Protein AF-A0ABD2PZA6-F1 (afdb_monomer)

Mean predicted aligned error: 5.33 Å

pLDDT: mean 86.3, std 10.16, range [36.0, 96.12]

Secondary structure (DSSP, 8-state):
-----HHHHHHHHHHHHHHH-HIIIIII---HHHHHHHHHHHHHHS-TTT-EEEEEE-TTS-EEEEEEEEEEEHHHHTTS---THHHHHHHHHHHHHHHHS-TT--GGGEEEEEEEEESSHHHHHHHHHHHHHHHHHHHHHHSSPPEEEEEESS-GGGGTPEEEEETTTSGGG-GGGGT--HHHHHH-EEEEEETT--

Radius of gyration: 16.26 Å; Cα contacts (8 Å, |Δi|>4): 316; chains: 1; bounding box: 44×36×45 Å

Nearest PDB structures (foldseek):
  7k09-assembly1_A  TM=4.809E-01  e=9.489E-03  Streptomyces alboniger
  6c9m-assembly2_D  TM=4.732E-01  e=7.811E-02  Homo sapiens
  6ag4-assembly1_A  TM=5.064E-01  e=3.246E-01  Saccharolobus solfataricus P2
  4r3k-assembly1_A  TM=4.869E-01  e=5.737E-01  Saccharolobus solfataricus P2

Sequence (198 aa):
MSRVHKYKVLDYLTEQLYKTDDKVKNITQLNKNDFYTHLFDAYDRKMNDLSLVSLHKQENGSVDIQGANMVLRQSEINNMYAYEQLGKVVDFVTTCYQLMKPSHIDMNFGLVSILRAANSPVINRLLIQQTAEKIKAQSSLTGHQLYHFVWETVTSTEMGYRLMTCGNEVPRCDWSLVGLPEEQSKSSCLYLWATGTT

Solvent-accessible surface area (backbone atoms only — not comparable to full-atom values): 11037 Å² total; per-residue (Å²): 128,89,76,76,52,68,64,62,56,50,52,50,44,48,56,42,30,62,72,71,34,61,64,50,51,60,34,39,67,60,58,68,64,61,52,43,50,32,52,52,52,47,62,75,63,33,42,71,89,51,34,48,71,43,73,44,75,45,94,89,68,48,76,43,79,46,24,38,36,43,25,30,48,50,72,52,58,83,72,44,70,50,66,74,52,43,32,56,48,50,54,49,54,53,50,28,53,65,68,65,50,59,89,90,62,62,56,90,40,27,30,33,44,82,62,56,36,46,82,42,74,66,52,43,51,50,53,51,49,55,32,52,51,44,47,46,53,50,21,68,74,68,75,46,71,38,33,41,39,38,74,38,75,61,87,55,52,91,74,68,26,42,83,69,51,36,19,78,79,45,88,74,55,29,45,44,83,61,51,33,57,64,77,60,14,45,43,41,24,41,30,42,31,64,61,83,82,126

Structure (mmCIF, N/CA/C/O backbone):
data_AF-A0ABD2PZA6-F1
#
_entry.id   AF-A0ABD2PZA6-F1
#
loop_
_atom_site.group_PDB
_atom_site.id
_atom_site.type_symbol
_atom_site.label_atom_id
_atom_site.label_alt_id
_atom_site.label_comp_id
_atom_site.label_asym_id
_atom_site.label_entity_id
_atom_site.label_seq_id
_atom_site.pdbx_PDB_ins_code
_atom_site.Cartn_x
_atom_site.Cartn_y
_atom_site.Cartn_z
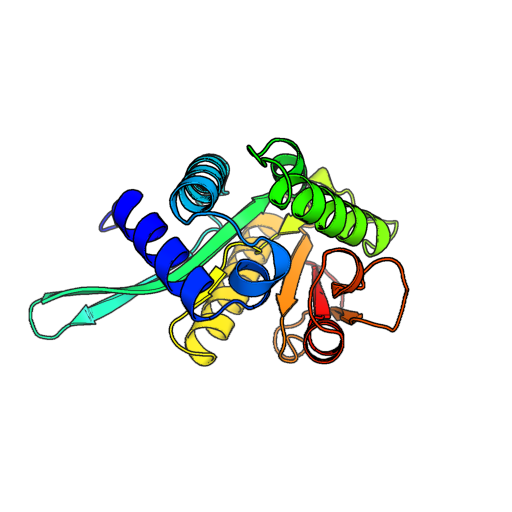_atom_site.occupancy
_atom_site.B_iso_or_equiv
_atom_site.auth_seq_id
_atom_site.auth_comp_id
_atom_site.auth_asym_id
_atom_site.auth_atom_id
_atom_site.pdbx_PDB_model_num
ATOM 1 N N . MET A 1 1 ? -5.085 -12.225 21.778 1.00 37.88 1 MET A N 1
ATOM 2 C CA . MET A 1 1 ? -5.335 -11.232 20.709 1.00 37.88 1 MET A CA 1
ATOM 3 C C . MET A 1 1 ? -6.834 -11.007 20.598 1.00 37.88 1 MET A C 1
ATOM 5 O O . MET A 1 1 ? -7.539 -11.944 20.245 1.00 37.88 1 MET A O 1
ATOM 9 N N . SER A 1 2 ? -7.332 -9.811 20.924 1.00 42.75 2 SER A N 1
ATOM 10 C CA . SER A 1 2 ? -8.689 -9.419 20.519 1.00 42.75 2 SER A CA 1
ATOM 11 C C . SER A 1 2 ? -8.701 -9.376 18.990 1.00 42.75 2 SER A C 1
ATOM 13 O O . SER A 1 2 ? -7.978 -8.578 18.394 1.00 42.75 2 SER A O 1
ATOM 15 N N . ARG A 1 3 ? -9.402 -10.315 18.343 1.00 56.75 3 ARG A N 1
ATOM 16 C CA . ARG A 1 3 ? -9.491 -10.376 16.878 1.00 56.75 3 ARG A CA 1
ATOM 17 C C . ARG A 1 3 ? -10.366 -9.220 16.406 1.00 56.75 3 ARG A C 1
ATOM 19 O O . ARG A 1 3 ? -11.591 -9.336 16.384 1.00 56.75 3 ARG A O 1
ATOM 26 N N . VAL A 1 4 ? -9.738 -8.112 16.018 1.00 69.00 4 VAL A N 1
ATOM 27 C CA . VAL A 1 4 ? -10.414 -7.062 15.249 1.00 69.00 4 VAL A CA 1
ATOM 28 C C . VAL A 1 4 ? -11.027 -7.733 14.028 1.00 69.00 4 VAL A C 1
ATOM 30 O O . VAL A 1 4 ? -10.341 -8.431 13.282 1.00 69.00 4 VAL A O 1
ATOM 33 N N . HIS A 1 5 ? -12.341 -7.607 13.879 1.00 84.50 5 HIS A N 1
ATOM 34 C CA . HIS A 1 5 ? -13.053 -8.294 12.811 1.00 84.50 5 HIS A CA 1
ATOM 35 C C . HIS A 1 5 ? -12.605 -7.761 11.449 1.00 84.50 5 HIS A C 1
ATOM 37 O O . HIS A 1 5 ? -12.482 -6.548 11.283 1.00 84.50 5 HIS A O 1
ATOM 43 N N . LYS A 1 6 ? -12.404 -8.670 10.482 1.00 90.88 6 LYS A N 1
ATOM 44 C CA . LYS A 1 6 ? -12.001 -8.365 9.096 1.00 90.88 6 LYS A CA 1
ATOM 45 C C . LYS A 1 6 ? -12.767 -7.165 8.538 1.00 90.88 6 LYS A C 1
ATOM 47 O O . LYS A 1 6 ? -12.147 -6.200 8.109 1.00 90.88 6 LYS A O 1
ATOM 52 N N . TYR A 1 7 ? -14.095 -7.201 8.642 1.00 91.69 7 TYR A N 1
ATOM 53 C CA . TYR A 1 7 ? -14.973 -6.145 8.141 1.00 91.69 7 TYR A CA 1
ATOM 54 C C . TYR A 1 7 ? -14.672 -4.775 8.758 1.00 91.69 7 TYR A C 1
ATOM 56 O O . TYR A 1 7 ? -14.551 -3.813 8.022 1.00 91.69 7 TYR A O 1
ATOM 64 N N . LYS A 1 8 ? -14.381 -4.685 10.065 1.00 92.69 8 LYS A N 1
ATOM 65 C CA . LYS A 1 8 ? -14.008 -3.402 10.691 1.00 92.69 8 LYS A CA 1
ATOM 66 C C . LYS A 1 8 ? -12.718 -2.812 10.112 1.00 92.69 8 LYS A C 1
ATOM 68 O O . LYS A 1 8 ? -12.610 -1.599 9.981 1.00 92.69 8 LYS A O 1
ATOM 73 N N . VAL A 1 9 ? -11.736 -3.658 9.788 1.00 93.75 9 VAL A N 1
ATOM 74 C CA . VAL A 1 9 ? -10.476 -3.207 9.171 1.00 93.75 9 VAL A CA 1
ATOM 75 C C . VAL A 1 9 ? -10.706 -2.777 7.726 1.00 93.75 9 VAL A C 1
ATOM 77 O O . VAL A 1 9 ? -10.171 -1.752 7.314 1.00 93.75 9 VAL A O 1
ATOM 80 N N . LEU A 1 10 ? -11.508 -3.532 6.972 1.00 95.00 10 LEU A N 1
ATOM 81 C CA . LEU A 1 10 ? -11.869 -3.196 5.595 1.00 95.00 10 LEU A CA 1
ATOM 82 C C . LEU A 1 10 ? -12.658 -1.892 5.517 1.00 95.00 10 LEU A C 1
ATOM 84 O O . LEU A 1 10 ? -12.316 -1.037 4.706 1.00 95.00 10 LEU A O 1
ATOM 88 N N . ASP A 1 11 ? -13.648 -1.709 6.389 1.00 94.69 11 ASP A N 1
ATOM 89 C CA . ASP A 1 11 ? -14.431 -0.479 6.481 1.00 94.69 11 ASP A CA 1
ATOM 90 C C . ASP A 1 11 ? -13.499 0.696 6.803 1.00 94.69 11 ASP A C 1
ATOM 92 O O . ASP A 1 11 ? -13.482 1.687 6.079 1.00 94.69 11 ASP A O 1
ATOM 96 N N . TYR A 1 12 ? -12.630 0.554 7.813 1.00 95.31 12 TYR A N 1
ATOM 97 C CA . TYR A 1 12 ? -11.639 1.576 8.155 1.00 95.31 12 TYR A CA 1
ATOM 98 C C . TYR A 1 12 ? -10.728 1.936 6.973 1.00 95.31 12 TYR A C 1
ATOM 100 O O . TYR A 1 12 ? -10.575 3.115 6.658 1.00 95.31 12 TYR A O 1
ATOM 108 N N . LEU A 1 13 ? -10.124 0.942 6.314 1.00 95.12 13 LEU A N 1
ATOM 109 C CA . LEU A 1 13 ? -9.221 1.168 5.184 1.00 95.12 13 LEU A CA 1
ATOM 110 C C . LEU A 1 13 ? -9.948 1.828 4.015 1.00 95.12 13 LEU A C 1
ATOM 112 O O . LEU A 1 13 ? -9.434 2.788 3.453 1.00 95.12 13 LEU A O 1
ATOM 116 N N . THR A 1 14 ? -11.151 1.357 3.690 1.00 94.06 14 THR A N 1
ATOM 117 C CA . THR A 1 14 ? -11.981 1.927 2.626 1.00 94.06 14 THR A CA 1
ATOM 118 C C . THR A 1 14 ? -12.269 3.394 2.915 1.00 94.06 14 THR A C 1
ATOM 120 O O . THR A 1 14 ? -11.966 4.250 2.089 1.00 94.06 14 THR A O 1
ATOM 123 N N . GLU A 1 15 ? -12.805 3.707 4.097 1.00 93.56 15 GLU A N 1
ATOM 124 C CA . GLU A 1 15 ? -13.150 5.079 4.479 1.00 93.56 15 GLU A CA 1
ATOM 125 C C . GLU A 1 15 ? -11.929 5.996 4.496 1.00 93.56 15 GLU A C 1
ATOM 127 O O . GLU A 1 15 ? -11.966 7.096 3.943 1.00 93.56 15 GLU A O 1
ATOM 132 N N . GLN A 1 16 ? -10.835 5.559 5.123 1.00 93.94 16 GLN A N 1
ATOM 133 C CA . GLN A 1 16 ? -9.651 6.397 5.253 1.00 93.94 16 GLN A CA 1
ATOM 134 C C . GLN A 1 16 ? -8.969 6.620 3.910 1.00 93.94 16 GLN A C 1
ATOM 136 O O . GLN A 1 16 ? -8.688 7.767 3.589 1.00 93.94 16 GLN A O 1
ATOM 141 N N . LEU A 1 17 ? -8.763 5.582 3.095 1.00 91.88 17 LEU A N 1
ATOM 142 C CA . LEU A 1 17 ? -8.116 5.736 1.790 1.00 91.88 17 LEU A CA 1
ATOM 143 C C . LEU A 1 17 ? -8.946 6.620 0.852 1.00 91.88 17 LEU A C 1
ATOM 145 O O . LEU A 1 17 ? -8.396 7.535 0.247 1.00 91.88 17 LEU A O 1
ATOM 149 N N . TYR A 1 18 ? -10.275 6.460 0.819 1.00 89.69 18 TYR A N 1
ATOM 150 C CA . TYR A 1 18 ? -11.147 7.387 0.083 1.00 89.69 18 TYR A CA 1
ATOM 151 C C . TYR A 1 18 ? -11.092 8.816 0.615 1.00 89.69 18 TYR A C 1
ATOM 153 O O . TYR A 1 18 ? -11.365 9.752 -0.129 1.00 89.69 18 TYR A O 1
ATOM 161 N N . LYS A 1 19 ? -10.785 9.014 1.899 1.00 89.06 19 LYS A N 1
ATOM 162 C CA . LYS A 1 19 ? -10.735 10.338 2.521 1.00 89.06 19 LYS A CA 1
ATOM 163 C C . LYS A 1 19 ? -9.365 10.997 2.427 1.00 89.06 19 LYS A C 1
ATOM 165 O O . LYS A 1 19 ? -9.314 12.227 2.407 1.00 89.06 19 LYS A O 1
ATOM 170 N N . THR A 1 20 ? -8.271 10.249 2.362 1.00 86.69 20 THR A N 1
ATOM 171 C CA . THR A 1 20 ? -6.920 10.807 2.528 1.00 86.69 20 THR A CA 1
ATOM 172 C C . THR A 1 20 ? -5.940 10.430 1.426 1.00 86.69 20 THR A C 1
ATOM 174 O O . THR A 1 20 ? -4.972 11.161 1.254 1.00 86.69 20 THR A O 1
ATOM 177 N N . ASP A 1 21 ? -6.184 9.366 0.655 1.00 87.19 21 ASP A N 1
ATOM 178 C CA . ASP A 1 21 ? -5.264 8.928 -0.395 1.00 87.19 21 ASP A CA 1
ATOM 179 C C . ASP A 1 21 ? -5.704 9.441 -1.771 1.00 87.19 21 ASP A C 1
ATOM 181 O O . ASP A 1 21 ? -6.686 8.980 -2.360 1.00 87.19 21 ASP A O 1
ATOM 185 N N . ASP A 1 22 ? -4.939 10.390 -2.307 1.00 86.31 22 ASP A N 1
ATOM 186 C CA . ASP A 1 22 ? -5.165 10.957 -3.636 1.00 86.31 22 ASP A CA 1
ATOM 187 C C . ASP A 1 22 ? -5.080 9.907 -4.752 1.00 86.31 22 ASP A C 1
ATOM 189 O O . ASP A 1 22 ? -5.762 10.035 -5.769 1.00 86.31 22 ASP A O 1
ATOM 193 N N . LYS A 1 23 ? -4.332 8.813 -4.553 1.00 86.88 23 LYS A N 1
ATOM 194 C CA . LYS A 1 23 ? -4.285 7.704 -5.512 1.00 86.88 23 LYS A CA 1
ATOM 195 C C . LYS A 1 23 ? -5.637 7.006 -5.606 1.00 86.88 23 LYS A C 1
ATOM 197 O O . LYS A 1 23 ? -6.076 6.643 -6.689 1.00 86.88 23 LYS A O 1
ATOM 202 N N . VAL A 1 24 ? -6.346 6.860 -4.492 1.00 88.06 24 VAL A N 1
ATOM 203 C CA . VAL A 1 24 ? -7.671 6.229 -4.498 1.00 88.06 24 VAL A CA 1
ATOM 204 C C . VAL A 1 24 ? -8.713 7.199 -5.046 1.00 88.06 24 VAL A C 1
ATOM 206 O O . VAL A 1 24 ? -9.441 6.848 -5.973 1.00 88.06 24 VAL A O 1
ATOM 209 N N . LYS A 1 25 ? -8.731 8.444 -4.563 1.00 83.56 25 LYS A N 1
ATOM 210 C CA . LYS A 1 25 ? -9.714 9.449 -4.996 1.00 83.56 25 LYS A CA 1
ATOM 211 C C . LYS A 1 25 ? -9.593 9.842 -6.465 1.00 83.56 25 LYS A C 1
ATOM 213 O O . LYS A 1 25 ? -10.600 9.891 -7.164 1.00 83.56 25 LYS A O 1
ATOM 218 N N . ASN A 1 26 ? -8.378 10.164 -6.910 1.00 82.94 26 ASN A N 1
ATOM 219 C CA . ASN A 1 26 ? -8.168 10.894 -8.160 1.00 82.94 26 ASN A CA 1
ATOM 220 C C . ASN A 1 26 ? -7.860 9.945 -9.324 1.00 82.94 26 ASN A C 1
ATOM 222 O O . ASN A 1 26 ? -8.367 10.157 -10.421 1.00 82.94 26 ASN A O 1
ATOM 226 N N . ILE A 1 27 ? -7.073 8.889 -9.080 1.00 83.50 27 ILE A N 1
ATOM 227 C CA . ILE A 1 27 ? -6.601 7.967 -10.130 1.00 83.50 27 ILE A CA 1
ATOM 228 C C . ILE A 1 27 ? -7.647 6.906 -10.446 1.00 83.50 27 ILE A C 1
ATOM 230 O O . ILE A 1 27 ? -7.899 6.618 -11.614 1.00 83.50 27 ILE A O 1
ATOM 234 N N . THR A 1 28 ? -8.221 6.281 -9.411 1.00 75.25 28 THR A N 1
ATOM 235 C CA . THR A 1 28 ? -9.071 5.104 -9.627 1.00 75.25 28 THR A CA 1
ATOM 236 C C . THR A 1 28 ? -10.510 5.466 -9.984 1.00 75.25 28 THR A C 1
ATOM 238 O O . THR A 1 28 ? -11.138 4.689 -10.691 1.00 75.25 28 THR A O 1
ATOM 241 N N . GLN A 1 29 ? -11.021 6.626 -9.538 1.00 75.19 29 GLN A N 1
ATOM 242 C CA . GLN A 1 29 ? -12.422 7.065 -9.708 1.00 75.19 29 GLN A CA 1
ATOM 243 C C . GLN A 1 29 ? -13.452 5.927 -9.554 1.00 75.19 29 GLN A C 1
ATOM 245 O O . GLN A 1 29 ? -14.490 5.909 -10.213 1.00 75.19 29 GLN A O 1
ATOM 250 N N . LEU A 1 30 ? -13.164 4.948 -8.692 1.00 75.88 30 LEU A N 1
ATOM 251 C CA . LEU A 1 30 ? -14.019 3.783 -8.523 1.00 75.88 30 LEU A CA 1
ATOM 252 C C . LEU A 1 30 ? -15.212 4.145 -7.660 1.00 75.88 30 LEU A C 1
ATOM 254 O O . LEU A 1 30 ? -15.110 4.936 -6.711 1.00 75.88 30 LEU A O 1
ATOM 258 N N . ASN A 1 31 ? -16.327 3.468 -7.917 1.00 85.62 31 ASN A N 1
ATOM 259 C CA . ASN A 1 31 ? -17.353 3.388 -6.901 1.00 85.62 31 ASN A CA 1
ATOM 260 C C . ASN A 1 31 ? -16.761 2.693 -5.655 1.00 85.62 31 ASN A C 1
ATOM 262 O O . ASN A 1 31 ? -15.898 1.814 -5.740 1.00 85.62 31 ASN A O 1
ATOM 266 N N . LYS A 1 32 ? -17.225 3.102 -4.476 1.00 88.50 32 LYS A N 1
ATOM 267 C CA . LYS A 1 32 ? -16.680 2.624 -3.201 1.00 88.50 32 LYS A CA 1
ATOM 268 C C . LYS A 1 32 ? -16.813 1.113 -3.007 1.00 88.50 32 LYS A C 1
ATOM 270 O O . LYS A 1 32 ? -15.971 0.518 -2.341 1.00 88.50 32 LYS A O 1
ATOM 275 N N . ASN A 1 33 ? -17.835 0.497 -3.599 1.00 88.75 33 ASN A N 1
ATOM 276 C CA . ASN A 1 33 ? -18.091 -0.938 -3.488 1.00 88.75 33 ASN A CA 1
ATOM 277 C C . ASN A 1 33 ? -17.077 -1.763 -4.298 1.00 88.75 33 ASN A C 1
ATOM 279 O O . ASN A 1 33 ? -16.632 -2.810 -3.828 1.00 88.75 33 ASN A O 1
ATOM 283 N N . ASP A 1 34 ? -16.655 -1.284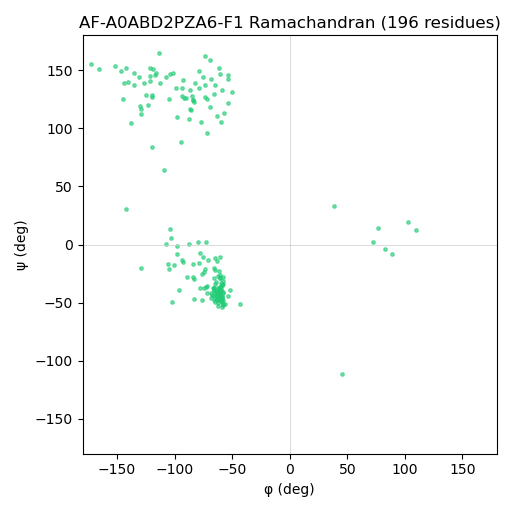 -5.468 1.00 88.19 34 ASP A N 1
ATOM 284 C CA . ASP A 1 34 ? -15.636 -1.937 -6.293 1.00 88.19 34 ASP A CA 1
ATOM 285 C C . ASP A 1 34 ? -14.281 -1.899 -5.587 1.00 88.19 34 ASP A C 1
ATOM 287 O O . ASP A 1 34 ? -13.596 -2.918 -5.479 1.00 88.19 34 ASP A O 1
ATOM 291 N N . PHE A 1 35 ? -13.921 -0.742 -5.022 1.00 89.69 35 PHE A N 1
ATOM 292 C CA . PHE A 1 35 ? -12.704 -0.621 -4.224 1.00 89.69 35 PHE A CA 1
ATOM 293 C C . PHE A 1 35 ? -12.763 -1.478 -2.954 1.00 89.69 35 PHE A C 1
ATOM 295 O O . PHE A 1 35 ? -11.787 -2.148 -2.623 1.00 89.69 35 PHE A O 1
ATOM 302 N N . TYR A 1 36 ? -13.912 -1.522 -2.272 1.00 92.00 36 TYR A N 1
ATOM 303 C CA . TYR A 1 36 ? -14.117 -2.417 -1.131 1.00 92.00 36 TYR A CA 1
ATOM 304 C C . TYR A 1 36 ? -13.910 -3.883 -1.522 1.00 92.00 36 TYR A C 1
ATOM 306 O O . TYR A 1 36 ? -13.267 -4.633 -0.792 1.00 92.00 36 TYR A O 1
ATOM 314 N N . THR A 1 37 ? -14.414 -4.289 -2.688 1.00 91.38 37 THR A N 1
ATOM 315 C CA . THR A 1 37 ? -14.260 -5.654 -3.209 1.00 91.38 37 THR A CA 1
ATOM 316 C C . THR A 1 37 ? -12.791 -5.983 -3.474 1.00 91.38 37 THR A C 1
ATOM 318 O O . THR A 1 37 ? -12.320 -7.044 -3.066 1.00 91.38 37 THR A O 1
ATOM 321 N N . HIS A 1 38 ? -12.033 -5.053 -4.062 1.00 91.31 38 HIS A N 1
ATOM 322 C CA . HIS A 1 38 ? -10.584 -5.205 -4.213 1.00 91.31 38 HIS A CA 1
ATOM 323 C C . HIS A 1 38 ? -9.865 -5.321 -2.863 1.00 91.31 38 HIS A C 1
ATOM 325 O O . HIS A 1 38 ? -9.053 -6.224 -2.668 1.00 91.31 38 HIS A O 1
ATOM 331 N N . LEU A 1 39 ? -10.188 -4.449 -1.900 1.00 92.38 39 LEU A N 1
ATOM 332 C CA . LEU A 1 39 ? -9.627 -4.517 -0.549 1.00 92.38 39 LEU A CA 1
ATOM 333 C C . LEU A 1 39 ? -9.970 -5.839 0.148 1.00 92.38 39 LEU A C 1
ATOM 335 O O . LEU A 1 39 ? -9.142 -6.369 0.889 1.00 92.38 39 LEU A O 1
ATOM 339 N N . PHE A 1 40 ? -11.172 -6.374 -0.076 1.00 93.06 40 PHE A N 1
ATOM 340 C CA . PHE A 1 40 ? -11.614 -7.640 0.494 1.00 93.06 40 PHE A CA 1
ATOM 341 C C . PHE A 1 40 ? -10.762 -8.813 -0.004 1.00 93.06 40 PHE A C 1
ATOM 343 O O . PHE A 1 40 ? -10.299 -9.598 0.826 1.00 93.06 40 PHE A O 1
ATOM 350 N N . ASP A 1 41 ? -10.521 -8.902 -1.316 1.00 92.25 41 ASP A N 1
ATOM 351 C CA . ASP A 1 41 ? -9.647 -9.922 -1.919 1.00 92.25 41 ASP A CA 1
ATOM 352 C C . ASP A 1 41 ? -8.189 -9.744 -1.458 1.00 92.25 41 ASP A C 1
ATOM 354 O O . ASP A 1 41 ? -7.542 -10.690 -1.004 1.00 92.25 41 ASP A O 1
ATOM 358 N N . ALA A 1 42 ? -7.697 -8.502 -1.433 1.00 91.88 42 ALA A N 1
ATOM 359 C CA . ALA A 1 42 ? -6.367 -8.188 -0.922 1.00 91.88 42 ALA A CA 1
ATOM 360 C C . ALA A 1 42 ? -6.188 -8.595 0.553 1.00 91.88 42 ALA A C 1
ATOM 362 O O . ALA A 1 42 ? -5.135 -9.101 0.948 1.00 91.88 42 ALA A O 1
ATOM 363 N N . TYR A 1 43 ? -7.215 -8.420 1.389 1.00 92.88 43 TYR A N 1
ATOM 364 C CA . TYR A 1 43 ? -7.159 -8.811 2.797 1.00 92.88 43 TYR A CA 1
ATOM 365 C C . TYR A 1 43 ? -7.012 -10.324 2.977 1.00 92.88 43 TYR A C 1
ATOM 367 O O . TYR A 1 43 ? -6.346 -10.752 3.925 1.00 92.88 43 TYR A O 1
ATOM 375 N N . ASP A 1 44 ? -7.607 -11.132 2.101 1.00 91.56 44 ASP A N 1
ATOM 376 C CA . ASP A 1 44 ? -7.501 -12.594 2.169 1.00 91.56 44 ASP A CA 1
ATOM 377 C C . ASP A 1 44 ? -6.136 -13.109 1.701 1.00 91.56 44 ASP A C 1
ATOM 379 O O . ASP A 1 44 ? -5.689 -14.162 2.155 1.00 91.56 44 ASP A O 1
ATOM 383 N N . ARG A 1 45 ? -5.429 -12.327 0.881 1.00 91.94 45 ARG A N 1
ATOM 384 C CA . ARG A 1 45 ? -4.091 -12.648 0.353 1.00 91.94 45 ARG A CA 1
ATOM 385 C C . ARG A 1 45 ? -2.938 -12.084 1.180 1.00 91.94 45 ARG A C 1
ATOM 387 O O . ARG A 1 45 ? -1.783 -12.456 0.972 1.00 91.94 45 ARG A O 1
ATOM 394 N N . LYS A 1 46 ? -3.217 -11.161 2.105 1.00 93.00 46 LYS A N 1
ATOM 395 C CA . LYS A 1 46 ? -2.180 -10.495 2.904 1.00 93.00 46 LYS A CA 1
ATOM 396 C C . LYS A 1 46 ? -1.394 -11.489 3.767 1.00 93.00 46 LYS A C 1
ATOM 398 O O . LYS A 1 46 ? -1.916 -12.481 4.277 1.00 93.00 46 LYS A O 1
ATOM 403 N N . MET A 1 47 ? -0.148 -11.140 4.058 1.00 93.62 47 MET A N 1
ATOM 404 C CA . MET A 1 47 ? 0.668 -11.839 5.043 1.00 93.62 47 MET A CA 1
ATOM 405 C C . MET A 1 47 ? 0.245 -11.424 6.454 1.00 93.62 47 MET A C 1
ATOM 407 O O . MET A 1 47 ? 0.553 -10.316 6.900 1.00 93.62 47 MET A O 1
ATOM 411 N N . ASN A 1 48 ? -0.468 -12.305 7.163 1.00 91.00 48 ASN A N 1
ATOM 412 C CA . ASN A 1 48 ? -1.022 -12.007 8.491 1.00 91.00 48 ASN A CA 1
ATOM 413 C C . ASN A 1 48 ? 0.050 -11.629 9.527 1.00 91.00 48 ASN A C 1
ATOM 415 O O . ASN A 1 48 ? -0.194 -10.747 10.344 1.00 91.00 48 ASN A O 1
ATOM 419 N N . ASP A 1 49 ? 1.239 -12.232 9.465 1.00 91.44 49 ASP A N 1
ATOM 420 C CA . ASP A 1 49 ? 2.308 -11.982 10.446 1.00 91.44 49 ASP A CA 1
ATOM 421 C C . ASP A 1 49 ? 2.985 -10.614 10.279 1.00 91.44 49 ASP A C 1
ATOM 423 O O . ASP A 1 49 ? 3.575 -10.081 11.230 1.00 91.44 49 ASP A O 1
ATOM 427 N N . LEU A 1 50 ? 2.867 -10.040 9.078 1.00 93.62 50 LEU A N 1
ATOM 428 C CA . LEU A 1 50 ? 3.455 -8.759 8.688 1.00 93.62 50 LEU A CA 1
ATOM 429 C C . LEU A 1 50 ? 2.428 -7.626 8.615 1.00 93.62 50 LEU A C 1
ATOM 431 O O . LEU A 1 50 ? 2.799 -6.459 8.693 1.00 93.62 50 LEU A O 1
ATOM 435 N N . SER A 1 51 ? 1.144 -7.956 8.476 1.00 94.12 51 SER A N 1
ATOM 436 C CA . SER A 1 51 ? 0.068 -6.971 8.428 1.00 94.12 51 SER A CA 1
ATOM 437 C C . SER A 1 51 ? -0.274 -6.477 9.832 1.00 94.12 51 SER A C 1
ATOM 439 O O . SER A 1 51 ? -0.423 -7.263 10.768 1.00 94.12 51 SER A O 1
ATOM 441 N N . LEU A 1 52 ? -0.420 -5.163 9.981 1.00 95.06 52 LEU A N 1
ATOM 442 C CA . LEU A 1 52 ? -0.575 -4.499 11.272 1.00 95.06 52 LEU A CA 1
ATOM 443 C C . LEU A 1 52 ? -1.883 -3.721 11.351 1.00 95.06 52 LEU A C 1
ATOM 445 O O . LEU A 1 52 ? -2.320 -3.110 10.378 1.00 95.06 52 LEU A O 1
ATOM 449 N N . VAL A 1 53 ? -2.470 -3.696 12.546 1.00 94.94 53 VAL A N 1
ATOM 450 C CA . VAL A 1 53 ? -3.592 -2.821 12.893 1.00 94.94 53 VAL A CA 1
ATOM 451 C C . VAL A 1 53 ? -3.243 -2.118 14.199 1.00 94.94 53 VAL A C 1
ATOM 453 O O . VAL A 1 53 ? -3.024 -2.772 15.218 1.00 94.94 53 VAL A O 1
ATOM 456 N N . SER A 1 54 ? -3.178 -0.791 14.155 1.00 94.94 54 SER A N 1
ATOM 457 C CA . SER A 1 54 ? -3.014 0.060 15.328 1.00 94.94 54 SER A CA 1
ATOM 458 C C . SER A 1 54 ? -4.375 0.321 15.959 1.00 94.94 54 SER A C 1
ATOM 460 O O . SER A 1 54 ? -5.318 0.738 15.279 1.00 94.94 54 SER A O 1
ATOM 462 N N . LEU A 1 55 ? -4.467 0.065 17.261 1.00 94.19 55 LEU A N 1
ATOM 463 C CA . LEU A 1 55 ? -5.695 0.162 18.033 1.00 94.19 55 LEU A CA 1
ATOM 464 C C . LEU A 1 55 ? -5.525 1.153 19.173 1.00 94.19 55 LEU A C 1
ATOM 466 O O . LEU A 1 55 ? -4.505 1.150 19.860 1.00 94.19 55 LEU A O 1
ATOM 470 N N . HIS A 1 56 ? -6.567 1.931 19.423 1.00 91.94 56 HIS A N 1
ATOM 471 C CA . HIS A 1 56 ? -6.659 2.792 20.586 1.00 91.94 56 HIS A CA 1
ATOM 472 C C . HIS A 1 56 ? -7.866 2.405 21.419 1.00 91.94 56 HIS A C 1
ATOM 474 O O . HIS A 1 56 ? -8.982 2.298 20.913 1.00 91.94 56 HIS A O 1
ATOM 480 N N . LYS A 1 57 ? -7.623 2.169 22.707 1.00 89.62 57 LYS A N 1
ATOM 481 C CA . LYS A 1 57 ? -8.681 1.901 23.668 1.00 89.62 57 LYS A CA 1
ATOM 482 C C . LYS A 1 57 ? -9.184 3.234 24.206 1.00 89.62 57 LYS A C 1
ATOM 484 O O . LYS A 1 57 ? -8.426 3.951 24.851 1.00 89.62 57 LYS A O 1
ATOM 489 N N . GLN A 1 58 ? -10.447 3.536 23.941 1.00 86.81 58 GLN A N 1
ATOM 490 C CA . GLN A 1 58 ? -11.113 4.703 24.497 1.00 86.81 58 GLN A CA 1
ATOM 491 C C . GLN A 1 58 ? -11.432 4.506 25.987 1.00 86.81 58 GLN A C 1
ATOM 493 O O . GLN A 1 58 ? -11.507 3.379 26.488 1.00 86.81 58 GLN A O 1
ATOM 498 N N . GLU A 1 59 ? -11.698 5.611 26.685 1.00 87.19 59 GLU A N 1
ATOM 499 C CA . GLU A 1 59 ? -12.084 5.624 28.104 1.00 87.19 59 GLU A CA 1
ATOM 500 C C . GLU A 1 59 ? -13.362 4.817 28.382 1.00 87.19 59 GLU A C 1
ATOM 502 O O . GLU A 1 59 ? -13.455 4.125 29.392 1.00 87.19 59 GLU A O 1
ATOM 507 N N . ASN A 1 60 ? -14.314 4.819 27.443 1.00 86.38 60 ASN A N 1
ATOM 508 C CA . ASN A 1 60 ? -15.551 4.029 27.513 1.00 86.38 60 ASN A CA 1
ATOM 509 C C . ASN A 1 60 ? -15.339 2.514 27.277 1.00 86.38 60 ASN A C 1
ATOM 511 O O . ASN A 1 60 ? -16.303 1.752 27.231 1.00 86.38 60 ASN A O 1
ATOM 515 N N . GLY A 1 61 ? -14.092 2.068 27.090 1.00 82.19 61 GLY A N 1
ATOM 516 C CA . GLY A 1 61 ? -13.732 0.674 26.842 1.00 82.19 61 GLY A CA 1
ATOM 517 C C . GLY A 1 61 ? -13.871 0.215 25.388 1.00 82.19 61 GLY A C 1
ATOM 518 O O . GLY A 1 61 ? -13.482 -0.917 25.089 1.00 82.19 61 GLY A O 1
ATOM 519 N N . SER A 1 62 ? -14.372 1.062 24.483 1.00 84.88 62 SER A N 1
ATOM 520 C CA . SER A 1 62 ? -14.390 0.778 23.046 1.00 84.88 62 SER A CA 1
ATOM 521 C C . SER A 1 62 ? -12.979 0.801 22.451 1.00 84.88 62 SER A C 1
ATOM 523 O O . SER A 1 62 ? -12.037 1.344 23.034 1.00 84.88 62 SER A O 1
ATOM 525 N N . VAL A 1 63 ? -12.815 0.144 21.303 1.00 87.75 63 VAL A N 1
ATOM 526 C CA . VAL A 1 63 ? -11.534 0.051 20.600 1.00 87.75 63 VAL A CA 1
ATOM 527 C C . VAL A 1 63 ? -11.707 0.585 19.191 1.00 87.75 63 VAL A C 1
ATOM 529 O O . VAL A 1 63 ? -12.467 0.010 18.407 1.00 87.75 63 VAL A O 1
ATOM 532 N N . ASP A 1 64 ? -10.939 1.619 18.875 1.00 91.50 64 ASP A N 1
ATOM 533 C CA . ASP A 1 64 ? -10.897 2.240 17.559 1.00 91.50 64 ASP A CA 1
ATOM 534 C C . ASP A 1 64 ? -9.644 1.843 16.798 1.00 91.50 64 ASP A C 1
ATOM 536 O O . ASP A 1 64 ? -8.562 1.683 17.368 1.00 91.50 64 ASP A O 1
ATOM 540 N N . ILE A 1 65 ? -9.786 1.742 15.480 1.00 94.88 65 ILE A N 1
ATOM 541 C CA . ILE A 1 65 ? -8.652 1.578 14.578 1.00 94.88 65 ILE A CA 1
ATOM 542 C C . ILE A 1 65 ? -8.068 2.964 14.297 1.00 94.88 65 ILE A C 1
ATOM 544 O O . ILE A 1 65 ? -8.760 3.857 13.813 1.00 94.88 65 ILE A O 1
ATOM 548 N N . GLN A 1 66 ? -6.783 3.143 14.596 1.00 95.19 66 GLN A N 1
ATOM 549 C CA . GLN A 1 66 ? -6.049 4.383 14.312 1.00 95.19 66 GLN A CA 1
ATOM 550 C C . GLN A 1 66 ? -5.176 4.287 13.066 1.00 95.19 66 GLN A C 1
ATOM 552 O O . GLN A 1 66 ? -4.777 5.307 12.504 1.00 95.19 66 GLN A O 1
ATOM 557 N N . GLY A 1 67 ? -4.890 3.068 12.626 1.00 95.56 67 GLY A N 1
ATOM 558 C CA . GLY A 1 67 ? -4.170 2.811 11.397 1.00 95.56 67 GLY A CA 1
ATOM 559 C C . GLY A 1 67 ? -4.150 1.330 11.072 1.00 95.56 67 GLY A C 1
ATOM 560 O O . GLY A 1 67 ? -4.276 0.483 11.955 1.00 95.56 67 GLY A O 1
ATOM 561 N N . ALA A 1 68 ? -3.986 1.014 9.801 1.00 96.12 68 ALA A N 1
ATOM 562 C CA . ALA A 1 68 ? -3.855 -0.345 9.320 1.00 96.12 68 ALA A CA 1
ATOM 563 C C . ALA A 1 68 ? -2.861 -0.373 8.161 1.00 96.12 68 ALA A C 1
ATOM 565 O O . ALA A 1 68 ? -2.859 0.518 7.315 1.00 96.12 68 ALA A O 1
ATOM 566 N N . ASN A 1 69 ? -2.016 -1.398 8.138 1.00 95.19 69 ASN A N 1
ATOM 567 C CA . ASN A 1 69 ? -1.065 -1.664 7.073 1.00 95.19 69 ASN A CA 1
ATOM 568 C C . ASN A 1 69 ? -1.222 -3.114 6.619 1.00 95.19 69 ASN A C 1
ATOM 570 O O . ASN A 1 69 ? -0.906 -4.031 7.381 1.00 95.19 69 ASN A O 1
ATOM 574 N N . MET A 1 70 ? -1.693 -3.328 5.392 1.00 94.38 70 MET A N 1
ATOM 575 C CA . MET A 1 70 ? -1.719 -4.662 4.797 1.00 94.38 70 MET A CA 1
ATOM 576 C C . MET A 1 70 ? -0.439 -4.898 4.001 1.00 94.38 70 MET A C 1
ATOM 578 O O . MET A 1 70 ? -0.085 -4.104 3.128 1.00 94.38 70 MET A O 1
ATOM 582 N N . VAL A 1 71 ? 0.249 -5.996 4.315 1.00 95.00 71 VAL A N 1
ATOM 583 C CA . VAL A 1 71 ? 1.470 -6.410 3.621 1.00 95.00 71 VAL A CA 1
ATOM 584 C C . VAL A 1 71 ? 1.149 -7.581 2.712 1.00 95.00 71 VAL A C 1
ATOM 586 O O . VAL A 1 71 ? 0.635 -8.602 3.168 1.00 95.00 71 VAL A O 1
ATOM 589 N N . LEU A 1 72 ? 1.475 -7.443 1.434 1.00 93.94 72 LEU A N 1
ATOM 590 C CA . LEU A 1 72 ? 1.281 -8.467 0.410 1.00 93.94 72 LEU A CA 1
ATOM 591 C C . LEU A 1 72 ? 2.631 -8.867 -0.171 1.00 93.94 72 LEU A C 1
ATOM 593 O O . LEU A 1 72 ? 3.543 -8.042 -0.245 1.00 93.94 72 LEU A O 1
ATO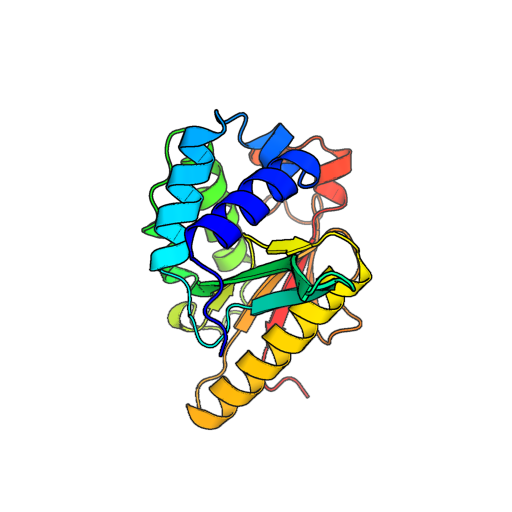M 597 N N . ARG A 1 73 ? 2.747 -10.112 -0.638 1.00 92.19 73 ARG A N 1
ATOM 598 C CA . ARG A 1 73 ? 3.818 -10.444 -1.580 1.00 92.19 73 ARG A CA 1
ATOM 599 C C . ARG A 1 73 ? 3.521 -9.745 -2.891 1.00 92.19 73 ARG A C 1
ATOM 601 O O . ARG A 1 73 ? 2.370 -9.692 -3.317 1.00 92.19 73 ARG A O 1
ATOM 608 N N . GLN A 1 74 ? 4.550 -9.255 -3.561 1.00 89.81 74 GLN A N 1
ATOM 609 C CA . GLN A 1 74 ? 4.359 -8.605 -4.846 1.00 89.81 74 GLN A CA 1
ATOM 610 C C . GLN A 1 74 ? 3.726 -9.544 -5.883 1.00 89.81 74 GLN A C 1
ATOM 612 O O . GLN A 1 74 ? 2.898 -9.106 -6.676 1.00 89.81 74 GLN A O 1
ATOM 617 N N . SER A 1 75 ? 4.068 -10.835 -5.842 1.00 87.44 75 SER A N 1
ATOM 618 C CA . SER A 1 75 ? 3.471 -11.858 -6.705 1.00 87.44 75 SER A CA 1
ATOM 619 C C . SER A 1 75 ? 1.950 -11.963 -6.561 1.00 87.44 75 SER A C 1
ATOM 621 O O . SER A 1 75 ? 1.281 -12.335 -7.518 1.00 87.44 75 SER A O 1
ATOM 623 N N . GLU A 1 76 ? 1.395 -11.620 -5.394 1.00 90.25 76 GLU A N 1
ATOM 624 C CA . GLU A 1 76 ? -0.052 -11.662 -5.169 1.00 90.25 76 GLU A CA 1
ATOM 625 C C . GLU A 1 76 ? -0.780 -10.495 -5.830 1.00 90.25 76 GLU A C 1
ATOM 627 O O . GLU A 1 76 ? -1.949 -10.648 -6.160 1.00 90.25 76 GLU A O 1
ATOM 632 N N . ILE A 1 77 ? -0.113 -9.357 -6.068 1.00 87.50 77 ILE A N 1
ATOM 633 C CA . ILE A 1 77 ? -0.772 -8.145 -6.582 1.00 87.50 77 ILE A CA 1
ATOM 634 C C . ILE A 1 77 ? -1.389 -8.403 -7.961 1.00 87.50 77 ILE A C 1
ATOM 636 O O . ILE A 1 77 ? -2.537 -8.034 -8.189 1.00 87.50 77 ILE A O 1
ATOM 640 N N . ASN A 1 78 ? -0.667 -9.103 -8.841 1.00 82.00 78 ASN A N 1
ATOM 641 C CA . ASN A 1 78 ? -1.134 -9.447 -10.192 1.00 82.00 78 ASN A CA 1
ATOM 642 C C . ASN A 1 78 ? -2.334 -10.404 -10.193 1.00 82.00 78 ASN A C 1
ATOM 644 O O . ASN A 1 78 ? -3.039 -10.504 -11.191 1.00 82.00 78 ASN A O 1
ATOM 648 N N . ASN A 1 79 ? -2.543 -11.127 -9.092 1.00 85.44 79 ASN A N 1
ATOM 649 C CA . ASN A 1 79 ? -3.622 -12.100 -8.951 1.00 85.44 79 ASN A CA 1
ATOM 650 C C . ASN A 1 79 ? -4.835 -11.524 -8.212 1.00 85.44 79 ASN A C 1
ATOM 652 O O . ASN A 1 79 ? -5.812 -12.249 -8.011 1.00 85.44 79 ASN A O 1
ATOM 656 N N . MET A 1 80 ? -4.764 -10.265 -7.766 1.00 85.69 80 MET A N 1
ATOM 657 C CA . MET A 1 80 ? -5.883 -9.610 -7.103 1.00 85.69 80 MET A CA 1
ATOM 658 C C . MET A 1 80 ? -6.947 -9.216 -8.122 1.00 85.69 80 MET A C 1
ATOM 660 O O . MET A 1 80 ? -6.641 -8.773 -9.229 1.00 85.69 80 MET A O 1
ATOM 664 N N . TYR A 1 81 ? -8.209 -9.313 -7.719 1.00 83.00 81 TYR A N 1
ATOM 665 C CA . TYR A 1 81 ? -9.321 -8.774 -8.488 1.00 83.00 81 TYR A CA 1
ATOM 666 C C . TYR A 1 81 ? -9.123 -7.272 -8.718 1.00 83.00 81 TYR A C 1
ATOM 668 O O . TYR A 1 81 ? -9.180 -6.491 -7.771 1.00 83.00 81 TYR A O 1
ATOM 676 N N . ALA A 1 82 ? -8.911 -6.852 -9.964 1.00 84.62 82 ALA A N 1
ATOM 677 C CA . ALA A 1 82 ? -8.734 -5.450 -10.321 1.00 84.62 82 ALA A CA 1
ATOM 678 C C . ALA A 1 82 ? -9.500 -5.133 -11.609 1.00 84.62 82 ALA A C 1
ATOM 680 O O . ALA A 1 82 ? -9.096 -5.517 -12.704 1.00 84.62 82 ALA A O 1
ATOM 681 N N . TYR A 1 83 ? -10.634 -4.449 -11.468 1.00 82.12 83 TYR A N 1
ATOM 682 C CA . TYR A 1 83 ? -11.513 -4.111 -12.586 1.00 82.12 83 TYR A CA 1
ATOM 683 C C . TYR A 1 83 ? -11.184 -2.726 -13.167 1.00 82.12 83 TYR A C 1
ATOM 685 O O . TYR A 1 83 ? -10.847 -1.798 -12.429 1.00 82.12 83 TYR A O 1
ATOM 693 N N . GLU A 1 84 ? -11.268 -2.600 -14.496 1.00 86.38 84 GLU A N 1
ATOM 694 C CA . GLU A 1 84 ? -11.070 -1.356 -15.259 1.00 86.38 84 GLU A CA 1
ATOM 695 C C . GLU A 1 84 ? -9.836 -0.538 -14.830 1.00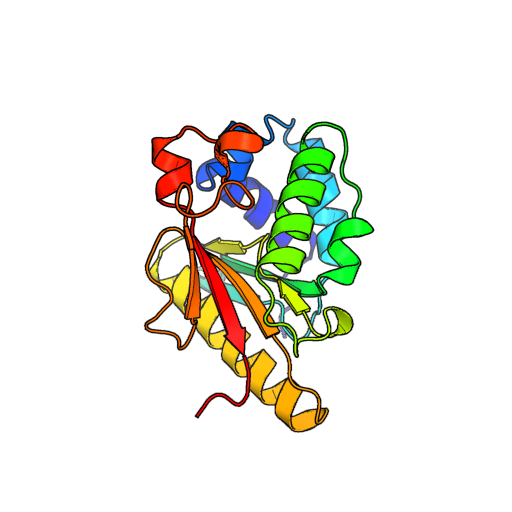 86.38 84 GLU A C 1
ATOM 697 O O . GLU A 1 84 ? -8.691 -0.935 -15.056 1.00 86.38 84 GLU A O 1
ATOM 702 N N . GLN A 1 85 ? -10.061 0.634 -14.232 1.00 85.06 85 GLN A N 1
ATOM 703 C CA . GLN A 1 85 ? -9.024 1.588 -13.862 1.00 85.06 85 GLN A CA 1
ATOM 704 C C . GLN A 1 85 ? -8.109 1.034 -12.765 1.00 85.06 85 GLN A C 1
ATOM 706 O O . GLN A 1 85 ? -6.920 1.347 -12.741 1.00 85.06 85 GLN A O 1
ATOM 711 N N . LEU A 1 86 ? -8.626 0.154 -11.903 1.00 88.50 86 LEU A N 1
ATOM 712 C CA . LEU A 1 86 ? -7.819 -0.507 -10.884 1.00 88.50 86 LEU A CA 1
ATOM 713 C C . LEU A 1 86 ? -6.797 -1.456 -11.500 1.00 88.50 86 LEU A C 1
ATOM 715 O O . LEU A 1 86 ? -5.669 -1.516 -11.021 1.00 88.50 86 LEU A O 1
ATOM 719 N N . GLY A 1 87 ? -7.175 -2.147 -12.581 1.00 90.12 87 GLY A N 1
ATOM 720 C CA . GLY A 1 87 ? -6.266 -3.005 -13.340 1.00 90.12 87 GLY A CA 1
ATOM 721 C C . GLY A 1 87 ? -5.071 -2.212 -13.864 1.00 90.12 87 GLY A C 1
ATOM 722 O O . GLY A 1 87 ? -3.930 -2.583 -13.612 1.00 90.12 87 GLY A O 1
ATOM 723 N N . LYS A 1 88 ? -5.317 -1.035 -14.457 1.00 89.94 88 LYS A N 1
ATOM 724 C CA . LYS A 1 88 ? -4.241 -0.143 -14.929 1.00 89.94 88 LYS A CA 1
ATOM 725 C C . LYS A 1 88 ? -3.315 0.314 -13.802 1.00 89.94 88 LYS A C 1
ATOM 727 O O . LYS A 1 88 ? -2.107 0.409 -14.001 1.00 89.94 88 LYS A O 1
ATOM 732 N N . VAL A 1 89 ? -3.867 0.603 -12.621 1.00 90.62 89 VAL A N 1
ATOM 733 C CA . VAL A 1 89 ? -3.067 0.975 -11.445 1.00 90.62 89 VAL A CA 1
ATOM 734 C C . VAL A 1 89 ? -2.229 -0.203 -10.959 1.00 90.62 89 VAL A C 1
ATOM 736 O O . VAL A 1 89 ? -1.050 -0.015 -10.668 1.00 90.62 89 VAL A O 1
ATOM 739 N N . VAL A 1 90 ? -2.802 -1.408 -10.905 1.00 91.31 90 VAL A N 1
ATOM 740 C CA . VAL A 1 90 ? -2.085 -2.640 -10.546 1.00 91.31 90 VAL A CA 1
ATOM 741 C C . VAL A 1 90 ? -0.940 -2.914 -11.527 1.00 91.31 90 VAL A C 1
ATOM 743 O O . VAL A 1 90 ? 0.192 -3.135 -11.089 1.00 91.31 90 VAL A O 1
ATOM 746 N N . ASP A 1 91 ? -1.184 -2.815 -12.832 1.00 91.12 91 ASP A N 1
ATOM 747 C CA . ASP A 1 91 ? -0.163 -2.991 -13.873 1.00 91.12 91 ASP A CA 1
ATOM 748 C C . ASP A 1 91 ? 0.962 -1.954 -13.750 1.00 91.12 91 ASP A C 1
ATOM 750 O O . ASP A 1 91 ? 2.149 -2.280 -13.833 1.00 91.12 91 ASP A O 1
ATOM 754 N N . PHE A 1 92 ? 0.603 -0.696 -13.488 1.00 91.12 92 PHE A N 1
ATOM 755 C CA . PHE A 1 92 ? 1.563 0.380 -13.271 1.00 91.12 92 PHE A CA 1
ATOM 756 C C . PHE A 1 92 ? 2.452 0.125 -12.046 1.00 91.12 92 PHE A C 1
ATOM 758 O O . PHE A 1 92 ? 3.681 0.134 -12.164 1.00 91.12 92 PHE A O 1
ATOM 765 N N . VAL A 1 93 ? 1.871 -0.148 -10.869 1.00 90.56 93 VAL A N 1
ATOM 766 C CA . VAL A 1 93 ? 2.671 -0.329 -9.644 1.00 90.56 93 VAL A CA 1
ATOM 767 C C . VAL A 1 93 ? 3.551 -1.571 -9.721 1.00 90.56 93 VAL A C 1
ATOM 769 O O . VAL A 1 93 ? 4.695 -1.546 -9.268 1.00 90.56 93 VAL A O 1
ATOM 772 N N . THR A 1 94 ? 3.057 -2.650 -10.326 1.00 90.25 94 THR A N 1
ATOM 773 C CA . THR A 1 94 ? 3.810 -3.902 -10.466 1.00 90.25 94 THR A CA 1
ATOM 774 C C . THR A 1 94 ? 4.982 -3.739 -11.424 1.00 90.25 94 THR A C 1
ATOM 776 O O . THR A 1 94 ? 6.093 -4.167 -11.092 1.00 90.25 94 THR A O 1
ATOM 779 N N . THR A 1 95 ? 4.777 -3.031 -12.537 1.00 90.19 95 THR A N 1
ATOM 780 C CA . THR A 1 95 ? 5.844 -2.619 -13.459 1.00 90.19 95 THR A CA 1
ATOM 781 C C . THR A 1 95 ? 6.888 -1.770 -12.737 1.00 90.19 95 THR A C 1
ATOM 783 O O . THR A 1 95 ? 8.088 -2.020 -12.857 1.00 90.19 95 THR A O 1
ATOM 786 N N . CYS A 1 96 ? 6.453 -0.823 -11.907 1.00 90.25 96 CYS A N 1
ATOM 787 C CA . CYS A 1 96 ? 7.355 0.004 -11.117 1.00 90.25 96 CYS A CA 1
ATOM 788 C C . CYS A 1 96 ? 8.256 -0.788 -10.186 1.00 90.25 96 CYS A C 1
ATOM 790 O O . CYS A 1 96 ? 9.473 -0.594 -10.181 1.00 90.25 96 CYS A O 1
ATOM 792 N N . TYR A 1 97 ? 7.679 -1.707 -9.417 1.00 90.19 97 TYR A N 1
ATOM 793 C CA . TYR A 1 97 ? 8.459 -2.560 -8.531 1.00 90.19 97 TYR A CA 1
ATOM 794 C C . TYR A 1 97 ? 9.477 -3.378 -9.321 1.00 90.19 97 TYR A C 1
ATOM 796 O O . TYR A 1 97 ? 10.646 -3.420 -8.942 1.00 90.19 97 TYR A O 1
ATOM 804 N N . GLN A 1 98 ? 9.068 -3.974 -10.446 1.00 88.38 98 GLN A N 1
ATOM 805 C CA . GLN A 1 98 ? 9.958 -4.753 -11.312 1.00 88.38 98 GLN A CA 1
ATOM 806 C C . GLN A 1 98 ? 11.127 -3.940 -11.868 1.00 88.38 98 GLN A C 1
ATOM 808 O O . GLN A 1 98 ? 12.236 -4.462 -11.944 1.00 88.38 98 GLN A O 1
ATOM 813 N N . LEU A 1 99 ? 10.897 -2.685 -12.244 1.00 88.06 99 LEU A N 1
ATOM 814 C CA . LEU A 1 99 ? 11.932 -1.823 -12.807 1.00 88.06 99 LEU A CA 1
ATOM 815 C C . LEU A 1 99 ? 12.866 -1.250 -11.748 1.00 88.06 99 LEU A C 1
ATOM 817 O O . LEU A 1 99 ? 14.058 -1.097 -12.003 1.00 88.06 99 LEU A O 1
ATOM 821 N N . MET A 1 100 ? 12.326 -0.906 -10.579 1.00 87.88 100 MET A N 1
ATOM 822 C CA . MET A 1 100 ? 13.100 -0.270 -9.519 1.00 87.88 100 MET A CA 1
ATOM 823 C C . MET A 1 100 ? 13.858 -1.276 -8.663 1.00 87.88 100 MET A C 1
ATOM 825 O O . MET A 1 100 ? 14.799 -0.883 -7.978 1.00 87.88 100 MET A O 1
ATOM 829 N N . LYS A 1 101 ? 13.515 -2.568 -8.696 1.00 85.25 101 LYS A N 1
ATOM 830 C CA . LYS A 1 101 ? 14.270 -3.576 -7.946 1.00 85.25 101 LYS A CA 1
ATOM 831 C C . LYS A 1 101 ? 15.749 -3.592 -8.377 1.00 85.25 101 LYS A C 1
ATOM 833 O O . LYS A 1 101 ? 16.054 -3.666 -9.569 1.00 85.25 101 LYS A O 1
ATOM 838 N N . PRO A 1 102 ? 16.696 -3.606 -7.427 1.00 83.31 102 PRO A N 1
ATOM 839 C CA . PRO A 1 102 ? 18.060 -4.011 -7.726 1.00 83.31 102 PRO A CA 1
ATOM 840 C C . PRO A 1 102 ? 18.123 -5.396 -8.394 1.00 83.31 102 PRO A C 1
ATOM 842 O O . PRO A 1 102 ? 17.334 -6.292 -8.091 1.00 83.31 102 PRO A O 1
ATOM 845 N N . SER A 1 103 ? 19.084 -5.591 -9.299 1.00 83.25 103 SER A N 1
ATOM 846 C CA . SER A 1 103 ? 19.203 -6.806 -10.125 1.00 83.25 103 SER A CA 1
ATOM 847 C C . SER A 1 103 ? 19.323 -8.104 -9.319 1.00 83.25 103 SER A C 1
ATOM 849 O O . SER A 1 103 ? 18.820 -9.132 -9.761 1.00 83.25 103 SER A O 1
ATOM 851 N N . HIS A 1 104 ? 19.926 -8.043 -8.131 1.00 81.00 104 HIS A N 1
ATOM 852 C CA . HIS A 1 104 ? 20.115 -9.180 -7.225 1.00 81.00 104 HIS A CA 1
ATOM 853 C C . HIS A 1 104 ? 18.855 -9.573 -6.432 1.00 81.00 104 HIS A C 1
ATOM 855 O O . HIS A 1 104 ? 18.871 -10.588 -5.743 1.00 81.00 104 HIS A O 1
ATOM 861 N N . ILE A 1 105 ? 17.775 -8.787 -6.506 1.00 79.75 105 ILE A N 1
ATOM 862 C CA . ILE A 1 105 ? 16.523 -9.069 -5.798 1.00 79.75 105 ILE A CA 1
ATOM 863 C C . ILE A 1 105 ? 15.661 -10.037 -6.604 1.00 79.75 105 ILE A C 1
ATOM 865 O O . ILE A 1 105 ? 15.268 -9.734 -7.740 1.00 79.75 105 ILE A O 1
ATOM 869 N N . ASP A 1 106 ? 15.288 -11.152 -5.979 1.00 83.25 106 ASP A N 1
ATOM 870 C CA . ASP A 1 106 ? 14.189 -11.998 -6.439 1.00 83.25 106 ASP A CA 1
ATOM 871 C C . ASP A 1 106 ? 12.846 -11.448 -5.922 1.00 83.25 106 ASP A C 1
ATOM 873 O O . ASP A 1 106 ? 12.631 -11.258 -4.723 1.00 83.25 106 ASP A O 1
ATOM 877 N N . MET A 1 107 ? 11.925 -11.198 -6.855 1.00 80.12 107 MET A N 1
ATOM 878 C CA . MET A 1 107 ? 10.607 -10.626 -6.574 1.00 80.12 107 MET A CA 1
ATOM 879 C C . MET A 1 107 ? 9.660 -11.579 -5.853 1.00 80.12 107 MET A C 1
ATOM 881 O O . MET A 1 107 ? 8.681 -11.119 -5.267 1.00 80.12 107 MET A O 1
ATOM 885 N N . ASN A 1 108 ? 9.981 -12.871 -5.783 1.00 82.69 108 ASN A N 1
ATOM 886 C CA . ASN A 1 108 ? 9.283 -13.812 -4.903 1.00 82.69 108 ASN A CA 1
ATOM 887 C C . ASN A 1 108 ? 9.412 -13.429 -3.412 1.00 82.69 108 AS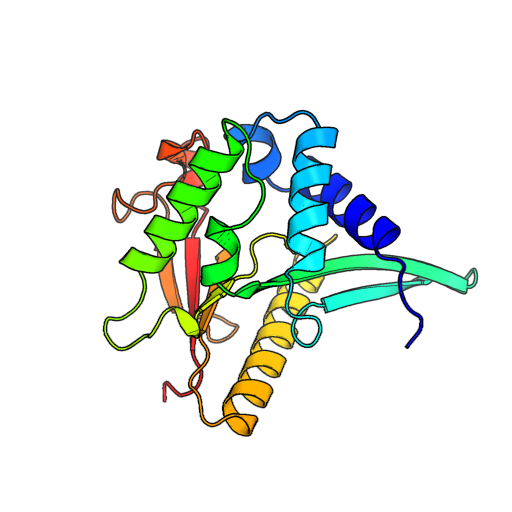N A C 1
ATOM 889 O O . ASN A 1 108 ? 8.560 -13.785 -2.590 1.00 82.69 108 ASN A O 1
ATOM 893 N N . PHE A 1 109 ? 10.454 -12.663 -3.069 1.00 87.44 109 PHE A N 1
ATOM 894 C CA . PHE A 1 109 ? 10.704 -12.116 -1.732 1.00 87.44 109 PHE A CA 1
ATOM 895 C C . PHE A 1 109 ? 10.359 -10.623 -1.613 1.00 87.44 109 PHE A C 1
ATOM 897 O O . PHE A 1 109 ? 10.599 -10.013 -0.568 1.00 87.44 109 PHE A O 1
ATOM 904 N N . GLY A 1 110 ? 9.787 -10.037 -2.669 1.00 90.38 110 GLY A N 1
ATOM 905 C CA . GLY A 1 110 ? 9.277 -8.674 -2.672 1.00 90.38 110 GLY A CA 1
ATOM 906 C C . GLY A 1 110 ? 7.971 -8.575 -1.891 1.00 90.38 110 GLY A C 1
ATOM 907 O O . GLY A 1 110 ? 7.014 -9.309 -2.145 1.00 90.38 110 GLY A O 1
ATOM 908 N N . LEU A 1 111 ? 7.926 -7.648 -0.944 1.00 93.81 111 LEU A N 1
ATOM 909 C CA . LEU A 1 111 ? 6.774 -7.329 -0.113 1.00 93.81 111 LEU A CA 1
ATOM 910 C C . LEU A 1 111 ? 6.344 -5.893 -0.385 1.00 93.81 111 LEU A C 1
ATOM 912 O O . LEU A 1 111 ? 7.185 -5.021 -0.603 1.00 93.81 111 LEU A O 1
ATOM 916 N N . VAL A 1 112 ? 5.046 -5.621 -0.327 1.00 93.25 112 VAL A N 1
ATOM 917 C CA . VAL A 1 112 ? 4.504 -4.281 -0.569 1.00 93.25 112 VAL A CA 1
ATOM 918 C C . VAL A 1 112 ? 3.528 -3.873 0.526 1.00 93.25 112 VAL A C 1
ATOM 920 O O . VAL A 1 112 ? 2.754 -4.692 1.020 1.00 93.25 112 VAL A O 1
ATOM 923 N N . SER A 1 113 ? 3.536 -2.586 0.868 1.00 90.56 113 SER A N 1
ATOM 924 C CA . SER A 1 113 ? 2.505 -1.947 1.692 1.00 90.56 113 SER A CA 1
ATOM 925 C C . SER A 1 113 ? 1.829 -0.830 0.908 1.00 90.56 113 SER A C 1
ATOM 927 O O . SER A 1 113 ? 2.217 0.331 1.021 1.00 90.56 113 SER A O 1
ATOM 929 N N . ILE A 1 114 ? 0.841 -1.197 0.091 1.00 73.94 114 ILE A 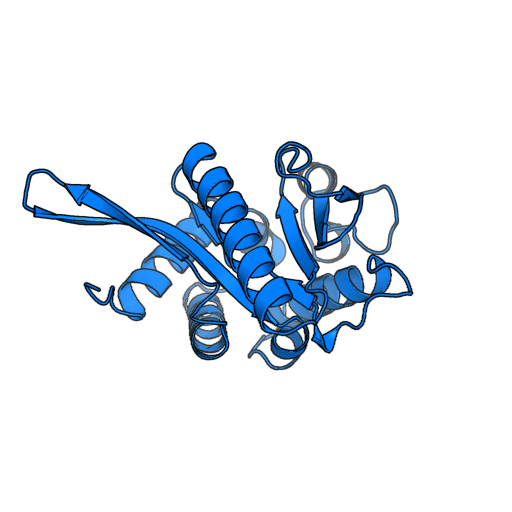N 1
ATOM 930 C CA . ILE A 1 114 ? 0.073 -0.254 -0.741 1.00 73.94 114 ILE A CA 1
ATOM 931 C C . ILE A 1 114 ? -1.340 0.018 -0.225 1.00 73.94 114 ILE A C 1
ATOM 933 O O . ILE A 1 114 ? -1.943 1.015 -0.596 1.00 73.94 114 ILE A O 1
ATOM 937 N N . LEU A 1 115 ? -1.854 -0.826 0.671 1.00 84.81 115 LEU A N 1
ATOM 938 C CA . LEU A 1 115 ? -3.171 -0.672 1.290 1.00 84.81 115 LEU A CA 1
ATOM 939 C C . LEU A 1 115 ? -2.978 -0.296 2.762 1.00 84.81 115 LEU A C 1
ATOM 941 O O . LEU A 1 115 ? -3.268 -1.075 3.677 1.00 84.81 115 LEU A O 1
ATOM 945 N N . ARG A 1 116 ? -2.383 0.884 2.970 1.00 92.12 116 ARG A N 1
ATOM 946 C CA . ARG A 1 116 ? -2.047 1.436 4.284 1.00 92.12 116 ARG A CA 1
ATOM 947 C C . ARG A 1 116 ? -2.775 2.753 4.497 1.00 92.12 116 ARG A C 1
ATOM 949 O O . ARG A 1 116 ? -2.653 3.658 3.684 1.00 92.12 116 ARG A O 1
ATOM 956 N N . ALA A 1 117 ? -3.466 2.871 5.622 1.00 93.75 117 ALA A N 1
ATOM 957 C CA . ALA A 1 117 ? -4.070 4.121 6.054 1.00 93.75 117 ALA A CA 1
ATOM 958 C C . ALA A 1 117 ? -3.800 4.359 7.536 1.00 93.75 117 ALA A C 1
ATOM 960 O O . ALA A 1 117 ? -3.727 3.416 8.326 1.00 93.75 117 ALA A O 1
ATOM 961 N N . ALA A 1 118 ? -3.670 5.624 7.914 1.00 93.31 118 ALA A N 1
ATOM 962 C CA . ALA A 1 118 ? -3.494 6.041 9.293 1.00 93.31 118 ALA A CA 1
ATOM 963 C C . ALA A 1 118 ? -4.173 7.390 9.518 1.00 93.31 118 ALA A C 1
ATOM 965 O O . ALA A 1 118 ? -4.219 8.233 8.624 1.00 93.31 118 ALA A O 1
ATOM 966 N N . ASN A 1 119 ? -4.660 7.611 10.735 1.00 92.38 119 ASN A N 1
ATOM 967 C CA . ASN A 1 119 ? -5.288 8.872 11.125 1.00 92.38 119 ASN A CA 1
ATOM 968 C C . ASN A 1 119 ? -4.280 10.014 11.360 1.00 92.38 119 ASN A C 1
ATOM 970 O O . ASN A 1 119 ? -4.687 11.162 11.520 1.00 92.38 119 ASN A O 1
ATOM 974 N N . SER A 1 120 ? -2.980 9.710 11.415 1.00 90.94 120 SER A N 1
ATOM 975 C CA . SER A 1 120 ? -1.914 10.690 11.609 1.00 90.94 120 SER A CA 1
ATOM 976 C C . SER A 1 120 ? -0.594 10.229 10.974 1.00 90.94 120 SER A C 1
ATOM 978 O O . SER A 1 120 ? -0.338 9.020 10.895 1.00 90.94 120 SER A O 1
ATOM 980 N N . PRO A 1 121 ? 0.292 11.169 10.587 1.00 88.69 121 PRO A N 1
ATOM 981 C CA . PRO A 1 121 ? 1.623 10.840 10.071 1.00 88.69 121 PRO A CA 1
ATOM 982 C C . PRO A 1 121 ? 2.472 10.020 11.051 1.00 88.69 121 PRO A C 1
ATOM 984 O O . PRO A 1 121 ? 3.221 9.139 10.636 1.00 88.69 121 PRO A O 1
ATOM 987 N N . VAL A 1 122 ? 2.323 10.265 12.359 1.00 90.75 122 VAL A N 1
ATOM 988 C CA . VAL A 1 122 ? 3.044 9.529 13.412 1.00 90.75 122 VAL A CA 1
ATOM 989 C C . VAL A 1 122 ? 2.646 8.053 13.414 1.00 90.75 122 VAL A C 1
ATOM 991 O O . VAL A 1 122 ? 3.517 7.186 13.412 1.00 90.75 122 VAL A O 1
ATOM 994 N N . ILE A 1 123 ? 1.345 7.750 13.357 1.00 93.06 123 ILE A N 1
ATOM 995 C CA . ILE A 1 123 ? 0.868 6.361 13.292 1.00 93.06 123 ILE A CA 1
ATOM 996 C C . ILE A 1 123 ? 1.296 5.697 11.979 1.00 93.06 123 ILE A C 1
ATOM 998 O O . ILE A 1 123 ? 1.720 4.544 12.007 1.00 93.06 123 ILE A O 1
ATOM 1002 N N . ASN A 1 124 ? 1.257 6.410 10.846 1.00 91.25 124 ASN A N 1
ATOM 1003 C CA . ASN A 1 124 ? 1.751 5.880 9.570 1.00 91.25 124 ASN A CA 1
ATOM 1004 C C . ASN A 1 124 ? 3.228 5.463 9.664 1.00 91.25 124 ASN A C 1
ATOM 1006 O O . ASN A 1 124 ? 3.587 4.340 9.308 1.00 91.25 124 ASN A O 1
ATOM 1010 N N . ARG A 1 125 ? 4.070 6.343 10.222 1.00 90.00 125 ARG A N 1
ATOM 1011 C CA . ARG A 1 125 ? 5.499 6.088 10.435 1.00 90.00 125 ARG A CA 1
ATOM 1012 C C . ARG A 1 125 ? 5.729 4.876 11.338 1.00 90.00 125 ARG A C 1
ATOM 1014 O O . ARG A 1 125 ? 6.511 3.999 10.985 1.00 90.00 125 ARG A O 1
ATOM 1021 N N . LEU A 1 126 ? 5.016 4.786 12.461 1.00 91.94 126 LEU A N 1
ATOM 1022 C CA . LEU A 1 126 ? 5.118 3.648 13.379 1.00 91.94 126 LEU A CA 1
ATOM 1023 C C . LEU A 1 126 ? 4.690 2.331 12.719 1.00 91.94 126 LEU A C 1
ATOM 1025 O O . LEU A 1 126 ? 5.343 1.310 12.923 1.00 91.94 126 LEU A O 1
ATOM 1029 N N . LEU A 1 127 ? 3.632 2.344 11.900 1.00 93.88 127 LEU A N 1
ATOM 1030 C CA . LEU A 1 127 ? 3.210 1.166 11.140 1.00 93.88 127 LEU A CA 1
ATOM 1031 C C . LEU A 1 127 ? 4.301 0.707 10.168 1.00 93.88 127 LEU A C 1
ATOM 1033 O O . LEU A 1 127 ? 4.568 -0.491 10.094 1.00 93.88 127 LEU A O 1
ATOM 1037 N N . ILE A 1 128 ? 4.949 1.630 9.450 1.00 92.00 128 ILE A N 1
ATOM 1038 C CA . ILE A 1 128 ? 6.069 1.313 8.550 1.00 92.00 128 ILE A CA 1
ATOM 1039 C C . ILE A 1 128 ? 7.238 0.717 9.336 1.00 92.00 128 ILE A C 1
ATOM 1041 O O . ILE A 1 128 ? 7.706 -0.366 8.990 1.00 92.00 128 ILE A O 1
ATOM 1045 N N . GLN A 1 129 ? 7.662 1.372 10.421 1.00 91.44 129 GLN A N 1
ATOM 1046 C CA . GLN A 1 129 ? 8.783 0.923 11.255 1.00 91.44 129 GLN A CA 1
ATOM 1047 C C . GLN A 1 129 ? 8.546 -0.480 11.817 1.00 91.44 129 GLN A C 1
ATOM 1049 O O . GLN A 1 129 ? 9.365 -1.371 11.606 1.00 91.44 129 GLN A O 1
ATOM 1054 N N . GLN A 1 130 ? 7.396 -0.712 12.456 1.00 93.38 130 GLN A N 1
ATOM 1055 C CA . GLN A 1 130 ? 7.070 -2.026 13.017 1.00 93.38 130 GLN A CA 1
ATOM 1056 C C . GLN A 1 130 ? 6.936 -3.105 11.937 1.00 93.38 130 GLN A C 1
ATOM 1058 O O . GLN A 1 130 ? 7.264 -4.269 12.172 1.00 93.38 130 GLN A O 1
ATOM 1063 N N . THR A 1 131 ? 6.466 -2.737 10.743 1.00 93.94 131 THR A N 1
ATOM 1064 C CA . THR A 1 131 ? 6.417 -3.666 9.609 1.00 93.94 131 THR A CA 1
ATOM 1065 C C . THR A 1 131 ? 7.829 -4.051 9.174 1.00 93.94 131 THR A C 1
ATOM 1067 O O . THR A 1 131 ? 8.119 -5.238 9.055 1.00 93.94 131 THR A O 1
ATOM 1070 N N . ALA A 1 132 ? 8.729 -3.079 9.006 1.00 92.00 132 ALA A N 1
ATOM 1071 C CA . ALA A 1 132 ? 10.123 -3.328 8.649 1.00 92.00 132 ALA A CA 1
ATOM 1072 C C . ALA A 1 132 ? 10.846 -4.191 9.701 1.00 92.00 132 ALA A C 1
ATOM 1074 O O . ALA A 1 132 ? 11.566 -5.123 9.350 1.00 92.00 132 ALA A O 1
ATOM 1075 N N . GLU A 1 133 ? 10.605 -3.956 10.994 1.00 92.12 133 GLU A N 1
ATOM 1076 C CA . GLU A 1 133 ? 11.144 -4.785 12.082 1.00 92.12 133 GLU A CA 1
ATOM 1077 C C . GLU A 1 133 ? 10.652 -6.235 12.014 1.00 92.12 133 GLU A C 1
ATOM 1079 O O . GLU A 1 133 ? 11.447 -7.170 12.144 1.00 92.12 133 GLU A O 1
ATOM 1084 N N . LYS A 1 134 ? 9.356 -6.446 11.755 1.00 93.50 134 LYS A N 1
ATOM 1085 C CA . LYS A 1 134 ? 8.787 -7.787 11.563 1.00 93.50 134 LYS A CA 1
ATOM 1086 C C . LYS A 1 134 ? 9.377 -8.489 10.345 1.00 93.50 134 LYS A C 1
ATOM 1088 O O . LYS A 1 134 ? 9.715 -9.668 10.433 1.00 93.50 134 LYS A O 1
ATOM 1093 N N . ILE A 1 135 ? 9.554 -7.769 9.238 1.00 92.75 135 ILE A N 1
ATOM 1094 C CA . ILE A 1 135 ? 10.200 -8.299 8.032 1.00 92.75 135 ILE A CA 1
ATOM 1095 C C . ILE A 1 135 ? 11.654 -8.669 8.333 1.00 92.75 135 ILE A C 1
ATOM 1097 O O . ILE A 1 135 ? 12.097 -9.746 7.938 1.00 92.75 135 ILE A O 1
ATOM 1101 N N . LYS A 1 136 ? 12.384 -7.838 9.088 1.00 91.12 136 LYS A N 1
ATOM 1102 C CA . LYS A 1 136 ? 13.751 -8.138 9.533 1.00 91.12 136 LYS A CA 1
ATOM 1103 C C . LYS A 1 136 ? 13.807 -9.434 10.328 1.00 91.12 136 LYS A C 1
ATOM 1105 O O . LYS A 1 136 ? 14.598 -10.313 9.995 1.00 91.12 136 LYS A O 1
ATOM 1110 N N . ALA A 1 137 ? 12.946 -9.570 11.334 1.00 91.00 137 ALA A N 1
ATOM 1111 C CA . ALA A 1 137 ? 12.866 -10.777 12.145 1.00 91.00 137 ALA A CA 1
ATOM 1112 C C . ALA A 1 137 ? 12.542 -12.012 11.288 1.00 91.00 137 ALA A C 1
ATOM 1114 O O . ALA A 1 137 ? 13.205 -13.039 11.409 1.00 91.00 137 ALA A O 1
ATOM 1115 N N . GLN A 1 138 ? 11.577 -11.907 10.370 1.00 91.06 138 GLN A N 1
ATOM 1116 C CA . GLN A 1 138 ? 11.202 -13.009 9.485 1.00 91.06 138 GLN A CA 1
ATOM 1117 C C . GLN A 1 138 ? 12.320 -13.391 8.504 1.00 91.06 138 GLN A C 1
ATOM 1119 O O . GLN A 1 138 ? 12.559 -14.576 8.270 1.00 91.06 138 GLN A O 1
ATOM 1124 N N . SER A 1 139 ? 13.029 -12.412 7.949 1.00 89.31 139 SER A N 1
ATOM 1125 C CA . SER A 1 139 ? 14.190 -12.654 7.092 1.00 89.31 139 SER A CA 1
ATOM 1126 C C . SER A 1 139 ? 15.289 -13.401 7.852 1.00 89.31 139 SER A C 1
ATOM 1128 O O . SER A 1 139 ? 15.784 -14.417 7.369 1.00 89.31 139 SER A O 1
ATOM 1130 N N . SER A 1 140 ? 15.597 -12.984 9.087 1.00 88.06 140 SER A N 1
ATOM 1131 C CA . SER A 1 140 ? 16.560 -13.688 9.945 1.00 88.06 140 SER A CA 1
ATOM 1132 C C . SER A 1 140 ? 16.137 -15.123 10.270 1.00 88.06 140 SER A C 1
ATOM 1134 O O . SER A 1 140 ? 16.985 -16.007 10.306 1.00 88.06 140 SER A O 1
ATOM 1136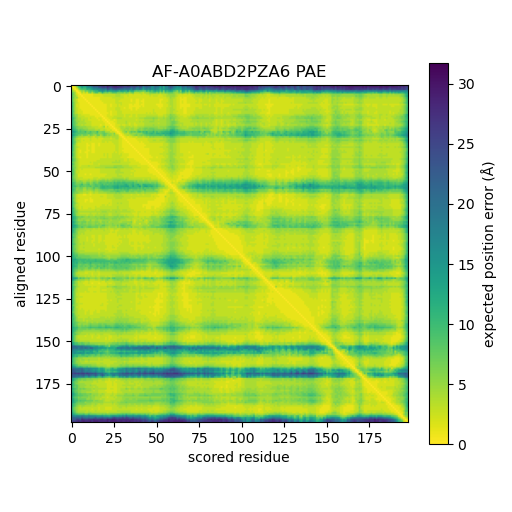 N N . LEU A 1 141 ? 14.840 -15.373 10.477 1.00 87.69 141 LEU A N 1
ATOM 1137 C CA . LEU A 1 141 ? 14.318 -16.713 10.770 1.00 87.69 141 LEU A CA 1
ATOM 1138 C C . LEU A 1 141 ? 14.338 -17.650 9.556 1.00 87.69 141 LEU A C 1
ATOM 1140 O O . LEU A 1 141 ? 14.544 -18.849 9.710 1.00 87.69 141 LEU A O 1
ATOM 1144 N N . THR A 1 142 ? 14.089 -17.119 8.359 1.00 86.12 142 THR A N 1
ATOM 1145 C CA . THR A 1 142 ? 13.968 -17.921 7.130 1.00 86.12 142 THR A CA 1
ATOM 1146 C C . THR A 1 142 ? 15.278 -18.054 6.358 1.00 86.12 142 THR A C 1
ATOM 1148 O O . THR A 1 142 ? 15.367 -18.888 5.463 1.00 86.12 142 THR A O 1
ATOM 1151 N N . GLY A 1 143 ? 16.284 -17.231 6.667 1.00 83.44 143 GLY A N 1
ATOM 1152 C CA . GLY A 1 143 ? 17.543 -17.167 5.921 1.00 83.44 143 GLY A CA 1
ATOM 1153 C C . GLY A 1 143 ? 17.419 -16.508 4.542 1.00 83.44 143 GLY A C 1
ATOM 1154 O O . GLY A 1 143 ? 18.409 -16.416 3.820 1.00 83.44 143 GLY A O 1
ATOM 1155 N N . HIS A 1 144 ? 16.228 -16.027 4.171 1.00 83.75 144 HIS A N 1
ATOM 1156 C CA . HIS A 1 144 ? 15.984 -15.330 2.912 1.00 83.75 144 HIS A CA 1
ATOM 1157 C C . HIS A 1 144 ? 15.982 -13.820 3.121 1.00 83.75 144 HIS A C 1
ATOM 1159 O O . HIS A 1 144 ? 15.333 -13.309 4.036 1.00 83.75 144 HIS A O 1
ATOM 1165 N N . GLN A 1 145 ? 16.671 -13.092 2.243 1.00 87.12 145 GLN A N 1
ATOM 1166 C CA . GLN A 1 145 ? 16.624 -11.634 2.224 1.00 87.12 145 GLN A CA 1
ATOM 1167 C C . GLN A 1 145 ? 15.234 -11.184 1.762 1.00 87.12 145 GLN A C 1
ATOM 1169 O O . GLN A 1 145 ? 14.813 -11.511 0.654 1.00 87.12 145 GLN A O 1
ATOM 1174 N N . LEU A 1 146 ? 14.513 -10.466 2.624 1.00 90.12 146 LEU A N 1
ATOM 1175 C CA . LEU A 1 146 ? 13.196 -9.923 2.297 1.00 90.12 146 LEU A CA 1
ATOM 1176 C C . LEU A 1 146 ? 13.313 -8.439 1.963 1.00 90.12 146 LEU A C 1
ATOM 1178 O O . LEU A 1 146 ? 14.133 -7.713 2.535 1.00 90.12 146 LEU A O 1
ATOM 1182 N N . TYR A 1 147 ? 12.449 -7.992 1.059 1.00 91.19 147 TYR A N 1
ATOM 1183 C CA . TYR A 1 147 ? 12.461 -6.636 0.532 1.00 91.19 147 TYR A CA 1
ATOM 1184 C C . TYR A 1 147 ? 11.094 -6.011 0.691 1.00 91.19 147 TYR A C 1
ATOM 1186 O O . TYR A 1 147 ? 10.088 -6.673 0.458 1.00 91.19 147 TYR A O 1
ATOM 1194 N N . HIS A 1 148 ? 11.043 -4.742 1.076 1.00 93.25 148 HIS A N 1
ATOM 1195 C CA . HIS A 1 148 ? 9.785 -4.070 1.361 1.00 93.25 148 HIS A CA 1
ATOM 1196 C C . HIS A 1 148 ? 9.675 -2.752 0.615 1.00 93.25 148 HIS A C 1
ATOM 1198 O O . HIS A 1 148 ? 10.437 -1.819 0.864 1.00 93.25 148 HIS A O 1
ATOM 1204 N N . PHE A 1 149 ? 8.699 -2.680 -0.281 1.00 92.81 149 PHE A N 1
ATOM 1205 C CA . PHE A 1 149 ? 8.357 -1.479 -1.018 1.00 92.81 149 PHE A CA 1
ATOM 1206 C C . PHE A 1 149 ? 7.241 -0.701 -0.324 1.00 92.81 149 PHE A C 1
ATOM 1208 O O . PHE A 1 149 ? 6.207 -1.259 0.068 1.00 92.81 149 PHE A O 1
ATOM 1215 N N . VAL A 1 150 ? 7.432 0.613 -0.238 1.00 92.38 150 VAL A N 1
ATOM 1216 C CA . VAL A 1 150 ? 6.420 1.558 0.238 1.00 92.38 150 VAL A CA 1
ATOM 1217 C C . VAL A 1 150 ? 6.369 2.770 -0.685 1.00 92.38 150 VAL A C 1
ATOM 1219 O O . VAL A 1 150 ? 7.406 3.291 -1.090 1.00 92.38 150 VAL A O 1
ATOM 1222 N N . TRP A 1 151 ? 5.156 3.214 -1.006 1.00 89.75 151 TRP A N 1
ATOM 1223 C CA . TRP A 1 151 ? 4.926 4.514 -1.631 1.00 89.75 151 TRP A CA 1
ATOM 1224 C C . TRP A 1 151 ? 4.631 5.533 -0.538 1.00 89.75 151 TRP A C 1
ATOM 1226 O O . TRP A 1 151 ? 3.761 5.288 0.297 1.00 89.75 151 TRP A O 1
ATOM 1236 N N . GLU A 1 152 ? 5.347 6.651 -0.533 1.00 85.94 152 GLU A N 1
ATOM 1237 C CA . GLU A 1 152 ? 5.215 7.696 0.484 1.00 85.94 152 GLU A CA 1
ATOM 1238 C C . GLU A 1 152 ? 5.358 9.087 -0.127 1.00 85.94 152 GLU A C 1
ATOM 1240 O O . GLU A 1 152 ? 6.031 9.262 -1.142 1.00 85.94 152 GLU A O 1
ATOM 1245 N N . THR A 1 153 ? 4.717 10.068 0.511 1.00 77.06 153 THR A N 1
ATOM 1246 C CA . THR A 1 153 ? 4.854 11.494 0.170 1.00 77.06 153 THR A CA 1
ATOM 1247 C C . THR A 1 153 ? 5.848 12.230 1.065 1.00 77.06 153 THR A C 1
ATOM 1249 O O . THR A 1 153 ? 6.194 13.381 0.808 1.00 77.06 153 THR A O 1
ATOM 1252 N N . VAL A 1 154 ? 6.326 11.566 2.121 1.00 64.75 154 VAL A N 1
ATOM 1253 C CA . VAL A 1 154 ? 7.308 12.085 3.078 1.00 64.75 154 VAL A CA 1
ATOM 1254 C C . VAL A 1 154 ? 8.534 11.172 3.083 1.00 64.75 154 VAL A C 1
ATOM 1256 O O . VAL A 1 154 ? 8.446 9.969 2.825 1.00 64.75 154 VAL A O 1
ATOM 1259 N N . THR A 1 155 ? 9.700 11.735 3.396 1.00 64.50 155 THR A N 1
ATOM 1260 C CA . THR A 1 155 ? 10.976 11.015 3.408 1.00 64.50 155 THR A CA 1
ATOM 1261 C C . THR A 1 155 ? 10.968 9.841 4.389 1.00 64.50 155 THR A C 1
ATOM 1263 O O . THR A 1 155 ? 11.111 10.011 5.598 1.00 64.50 155 THR A O 1
ATOM 1266 N N . SER A 1 156 ? 10.876 8.623 3.850 1.00 66.69 156 SER A N 1
ATOM 1267 C CA . SER A 1 156 ? 11.017 7.366 4.608 1.00 66.69 156 SER A CA 1
ATOM 1268 C C . SER A 1 156 ? 12.471 6.975 4.894 1.00 66.69 156 SER A C 1
ATOM 1270 O O . SER A 1 156 ? 12.739 5.940 5.507 1.00 66.69 156 SER A O 1
ATOM 1272 N N . THR A 1 157 ? 13.424 7.810 4.480 1.00 68.19 157 THR A N 1
ATOM 1273 C CA . THR A 1 157 ? 14.867 7.590 4.637 1.00 68.19 157 THR A CA 1
ATOM 1274 C C . THR A 1 157 ? 15.295 7.458 6.095 1.00 68.19 157 THR A C 1
ATOM 1276 O O . THR A 1 157 ? 16.147 6.633 6.415 1.00 68.19 157 THR A O 1
ATOM 1279 N N . GLU A 1 158 ? 14.632 8.170 7.008 1.00 66.62 158 GLU A N 1
ATOM 1280 C CA . GLU A 1 158 ? 14.876 8.078 8.454 1.00 66.62 158 GLU A CA 1
ATOM 1281 C C . GLU A 1 158 ? 14.537 6.699 9.056 1.00 66.62 158 GLU A C 1
ATOM 1283 O O . GLU A 1 158 ? 14.880 6.420 10.201 1.00 66.62 158 GLU A O 1
ATOM 1288 N N . MET A 1 159 ? 13.848 5.828 8.311 1.00 75.69 159 MET A N 1
ATOM 1289 C CA . MET A 1 159 ? 13.470 4.470 8.726 1.00 75.69 159 MET A CA 1
ATOM 1290 C C . MET A 1 159 ? 14.347 3.389 8.073 1.00 75.69 159 MET A C 1
ATOM 1292 O O . MET A 1 159 ? 13.997 2.211 8.090 1.00 75.69 159 MET A O 1
ATOM 1296 N N . GLY A 1 160 ? 15.474 3.781 7.467 1.00 84.50 160 GLY A N 1
ATOM 1297 C CA . GLY A 1 160 ? 16.379 2.866 6.768 1.00 84.50 160 GLY A CA 1
ATOM 1298 C C . GLY A 1 160 ? 15.880 2.438 5.386 1.00 84.50 160 GLY A C 1
ATOM 1299 O O . GLY A 1 160 ? 16.404 1.482 4.821 1.00 84.50 160 GLY A O 1
ATOM 1300 N N . TYR A 1 161 ? 14.870 3.117 4.837 1.00 90.00 161 TYR A N 1
ATOM 1301 C CA . TYR A 1 161 ? 14.464 2.912 3.451 1.00 90.00 161 TYR A CA 1
ATOM 1302 C C . TYR A 1 161 ? 15.358 3.718 2.512 1.00 90.00 161 TYR A C 1
ATOM 1304 O O . TYR A 1 161 ? 15.649 4.891 2.748 1.00 90.00 161 TYR A O 1
ATOM 1312 N N . ARG A 1 162 ? 15.728 3.117 1.387 1.00 90.31 162 ARG A N 1
ATOM 1313 C CA . ARG A 1 162 ? 16.385 3.806 0.282 1.00 90.31 162 ARG A CA 1
ATOM 1314 C C . ARG A 1 162 ? 15.335 4.407 -0.646 1.00 90.31 162 ARG A C 1
ATOM 1316 O O . ARG A 1 162 ? 14.392 3.717 -1.031 1.00 90.31 162 ARG A O 1
ATOM 1323 N N . LEU A 1 163 ? 15.511 5.672 -1.024 1.00 89.56 163 LEU A N 1
ATOM 1324 C CA . LEU A 1 163 ? 14.737 6.266 -2.112 1.00 89.56 163 LEU A CA 1
ATOM 1325 C C . LEU A 1 163 ? 15.103 5.568 -3.426 1.00 89.56 163 LEU A C 1
ATOM 1327 O O . LEU A 1 163 ? 16.286 5.413 -3.732 1.00 89.56 163 LEU A O 1
ATOM 1331 N N . MET A 1 164 ? 14.096 5.131 -4.175 1.00 89.00 164 MET A N 1
ATOM 1332 C CA . MET A 1 164 ? 14.288 4.467 -5.462 1.00 89.00 164 MET A CA 1
ATOM 1333 C C . MET A 1 164 ? 14.008 5.415 -6.616 1.00 89.00 164 MET A C 1
ATOM 1335 O O . MET A 1 164 ? 14.821 5.516 -7.527 1.00 89.00 164 MET A O 1
ATOM 1339 N N . THR A 1 165 ? 12.867 6.100 -6.567 1.00 88.94 165 THR A N 1
ATOM 1340 C CA . THR A 1 165 ? 12.456 7.095 -7.562 1.00 88.94 165 THR A CA 1
ATOM 1341 C C . THR A 1 165 ? 11.290 7.917 -7.011 1.00 88.94 165 THR A C 1
ATOM 1343 O O . THR A 1 165 ? 10.508 7.403 -6.207 1.00 88.94 165 THR A O 1
ATOM 1346 N N . CYS A 1 166 ? 11.167 9.169 -7.439 1.00 86.19 166 CYS A N 1
ATOM 1347 C CA . CYS A 1 166 ? 9.962 9.984 -7.281 1.00 86.19 166 CYS A CA 1
ATOM 1348 C C . CYS A 1 166 ? 9.338 10.281 -8.651 1.00 86.19 166 CYS A C 1
ATOM 1350 O O . CYS A 1 166 ? 9.992 10.111 -9.688 1.00 86.19 166 CYS A O 1
ATOM 1352 N N . GLY A 1 167 ? 8.083 10.744 -8.662 1.00 70.31 167 GLY A N 1
ATOM 1353 C CA . GLY A 1 167 ? 7.447 11.224 -9.887 1.00 70.31 167 GLY A CA 1
ATOM 1354 C C . GLY A 1 167 ? 8.339 12.236 -10.611 1.00 70.31 167 GLY A C 1
ATOM 1355 O O . GLY A 1 167 ? 8.856 13.166 -9.993 1.00 70.31 167 GLY A O 1
ATOM 1356 N N . ASN A 1 168 ? 8.514 12.019 -11.920 1.00 64.44 168 ASN A N 1
ATOM 1357 C CA . ASN A 1 168 ? 9.233 12.857 -12.893 1.00 64.44 168 ASN A CA 1
ATOM 1358 C C . ASN A 1 168 ? 10.742 12.601 -13.071 1.00 64.44 168 ASN A C 1
ATOM 1360 O O . ASN A 1 168 ? 11.324 13.140 -14.011 1.00 64.44 168 ASN A O 1
ATOM 1364 N N . GLU A 1 169 ? 11.387 11.767 -12.250 1.00 65.56 169 GLU A N 1
ATOM 1365 C CA . GLU A 1 169 ? 12.830 11.489 -12.410 1.00 65.56 169 GLU A CA 1
ATOM 1366 C C . GLU A 1 169 ? 13.122 10.411 -13.463 1.00 65.56 169 GLU A C 1
ATOM 1368 O O . GLU A 1 169 ? 14.163 10.422 -14.119 1.00 65.56 169 GLU A O 1
ATOM 1373 N N . VAL A 1 170 ? 12.191 9.475 -13.650 1.00 57.78 170 VAL A N 1
ATOM 1374 C CA . VAL A 1 170 ? 12.279 8.404 -14.644 1.00 57.78 170 VAL A CA 1
ATOM 1375 C C . VAL A 1 170 ? 10.860 8.158 -15.149 1.00 57.78 170 VAL A C 1
ATOM 1377 O O . VAL A 1 170 ? 9.988 7.857 -14.334 1.00 57.78 170 VAL A O 1
ATOM 1380 N N . PRO A 1 171 ? 10.578 8.207 -16.465 1.00 63.31 171 PRO A N 1
ATOM 1381 C CA . PRO A 1 171 ? 9.203 8.123 -16.966 1.00 63.31 171 PRO A CA 1
ATOM 1382 C C . PRO A 1 171 ? 8.494 6.812 -16.603 1.00 63.31 171 PRO A C 1
ATOM 1384 O O . PRO A 1 171 ? 7.298 6.688 -16.797 1.00 63.31 171 PRO A O 1
ATOM 1387 N N . ARG A 1 172 ? 9.204 5.806 -16.081 1.00 69.19 172 ARG A N 1
ATOM 1388 C CA . ARG A 1 172 ? 8.651 4.475 -15.828 1.00 69.19 172 ARG A CA 1
ATOM 1389 C C . ARG A 1 172 ? 7.981 4.298 -14.459 1.00 69.19 172 ARG A C 1
ATOM 1391 O O . ARG A 1 172 ? 7.495 3.203 -14.207 1.00 69.19 172 ARG A O 1
ATOM 1398 N N . CYS A 1 173 ? 7.936 5.339 -13.620 1.00 87.00 173 CYS A N 1
ATOM 1399 C CA . CYS A 1 173 ? 7.230 5.338 -12.331 1.00 87.00 173 CYS A CA 1
ATOM 1400 C C . CYS A 1 173 ? 6.530 6.649 -11.978 1.00 87.00 173 CYS A C 1
ATOM 1402 O O . CYS A 1 173 ? 6.368 6.994 -10.809 1.00 87.00 173 CYS A O 1
ATOM 1404 N N . ASP A 1 174 ? 6.092 7.365 -13.004 1.00 87.69 174 ASP A N 1
ATOM 1405 C CA . ASP A 1 174 ? 5.322 8.587 -12.848 1.00 87.69 174 ASP A CA 1
ATOM 1406 C C . ASP A 1 174 ? 3.826 8.259 -12.709 1.00 87.69 174 ASP A C 1
ATOM 1408 O O . ASP A 1 174 ? 3.202 7.739 -13.635 1.00 87.69 174 ASP A O 1
ATOM 1412 N N . TRP A 1 175 ? 3.241 8.571 -11.549 1.00 88.56 175 TRP A N 1
ATOM 1413 C CA . TRP A 1 175 ? 1.814 8.369 -11.276 1.00 88.56 175 TRP A CA 1
ATOM 1414 C C . TRP A 1 175 ? 0.898 9.207 -12.184 1.00 88.56 175 TRP A C 1
ATOM 1416 O O . TRP A 1 175 ? -0.295 8.905 -12.289 1.00 88.56 175 TRP A O 1
ATOM 1426 N N . SER A 1 176 ? 1.430 10.209 -12.893 1.00 89.06 176 SER A N 1
ATOM 1427 C CA . SER A 1 176 ? 0.694 10.938 -13.929 1.00 89.06 176 SER A CA 1
ATOM 1428 C C . SER A 1 176 ? 0.240 10.022 -15.069 1.00 89.06 176 SER A C 1
ATOM 1430 O O . SER A 1 176 ? -0.842 10.220 -15.622 1.00 89.06 176 SER A O 1
ATOM 1432 N N . LEU A 1 177 ? 0.982 8.939 -15.339 1.00 88.50 177 LEU A N 1
ATOM 1433 C CA . LEU A 1 177 ? 0.656 7.952 -16.374 1.00 88.50 177 LEU A CA 1
ATOM 1434 C C . LEU A 1 177 ? -0.637 7.183 -16.104 1.00 88.50 177 LEU A C 1
ATOM 1436 O O . LEU A 1 177 ? -1.234 6.640 -17.032 1.00 88.50 177 LEU A O 1
ATOM 1440 N N . VAL A 1 178 ? -1.072 7.133 -14.846 1.00 89.69 178 VAL A N 1
ATOM 1441 C CA . VAL A 1 178 ? -2.344 6.515 -14.458 1.00 89.69 178 VAL A CA 1
ATOM 1442 C C . VAL A 1 178 ? -3.410 7.540 -14.072 1.00 89.69 178 VAL A C 1
ATOM 1444 O O . VAL A 1 178 ? -4.541 7.150 -13.798 1.00 89.69 178 VAL A O 1
ATOM 1447 N N . GLY A 1 179 ? -3.099 8.840 -14.137 1.00 88.56 179 GLY A N 1
ATOM 1448 C CA . GLY A 1 179 ? -4.067 9.927 -13.970 1.00 88.56 179 GLY A CA 1
ATOM 1449 C C . GLY A 1 179 ? -3.934 10.736 -12.679 1.00 88.56 179 GLY A C 1
ATOM 1450 O O . GLY A 1 179 ? -4.841 11.504 -12.363 1.00 88.56 179 GLY A O 1
ATOM 1451 N N . LEU A 1 180 ? -2.839 10.597 -11.922 1.00 89.19 180 LEU A N 1
ATOM 1452 C CA . LEU A 1 180 ? -2.589 11.488 -10.786 1.00 89.19 180 LEU A CA 1
ATOM 1453 C C . LEU A 1 180 ? -2.159 12.879 -11.294 1.00 89.19 180 LEU A C 1
ATOM 1455 O O . LEU A 1 180 ? -1.330 12.953 -12.202 1.00 89.19 180 LEU A O 1
ATOM 1459 N N . PRO A 1 181 ? -2.661 13.990 -10.725 1.00 89.06 181 PRO A N 1
ATOM 1460 C CA . PRO A 1 181 ? -2.184 15.325 -11.077 1.00 89.06 181 PRO A CA 1
ATOM 1461 C C . PRO A 1 181 ? -0.662 15.449 -10.932 1.00 89.06 181 PRO A C 1
ATOM 1463 O O . PRO A 1 181 ? -0.087 14.923 -9.980 1.00 89.06 181 PRO A O 1
ATOM 1466 N N . GLU A 1 182 ? -0.017 16.184 -11.841 1.00 85.50 182 GLU A N 1
ATOM 1467 C CA . GLU A 1 182 ? 1.449 16.280 -11.927 1.00 85.50 182 GLU A CA 1
ATOM 1468 C C . GLU A 1 182 ? 2.103 16.684 -10.592 1.00 85.50 182 GLU A C 1
ATOM 1470 O O . GLU A 1 182 ? 3.060 16.053 -10.147 1.00 85.50 182 GLU A O 1
ATOM 1475 N N . GLU A 1 183 ? 1.541 17.681 -9.906 1.00 84.69 183 GLU A N 1
ATOM 1476 C CA . GLU A 1 183 ? 2.037 18.152 -8.605 1.00 84.69 183 GLU A CA 1
ATOM 1477 C C . GLU A 1 183 ? 1.982 17.066 -7.518 1.00 84.69 183 GLU A C 1
ATOM 1479 O O . GLU A 1 183 ? 2.908 16.927 -6.719 1.00 84.69 183 GLU A O 1
ATOM 1484 N N . GLN A 1 184 ? 0.929 16.246 -7.513 1.00 85.69 184 GLN A N 1
ATOM 1485 C CA . GLN A 1 184 ? 0.800 15.118 -6.588 1.00 85.69 184 GLN A CA 1
ATOM 1486 C C . GLN A 1 184 ? 1.727 13.964 -6.990 1.00 85.69 184 GLN A C 1
ATOM 1488 O O . GLN A 1 184 ? 2.332 13.336 -6.119 1.00 85.69 184 GLN A O 1
ATOM 1493 N N . SER A 1 185 ? 1.898 13.723 -8.292 1.00 86.00 185 SER A N 1
ATOM 1494 C CA . SER A 1 185 ? 2.807 12.699 -8.806 1.00 86.00 185 SER A CA 1
ATOM 1495 C C . SER A 1 185 ? 4.256 12.940 -8.388 1.00 86.00 185 SER A C 1
ATOM 1497 O O . SER A 1 185 ? 4.885 12.029 -7.849 1.00 86.00 185 SER A O 1
ATOM 1499 N N . LYS A 1 186 ? 4.751 14.181 -8.511 1.00 84.19 186 LYS A N 1
ATOM 1500 C CA . LYS A 1 186 ? 6.105 14.587 -8.076 1.00 84.19 186 LYS A CA 1
ATOM 1501 C C . LYS A 1 186 ? 6.401 14.196 -6.631 1.00 84.19 186 LYS A C 1
ATOM 1503 O O . LYS A 1 186 ? 7.506 13.774 -6.306 1.00 84.19 186 LYS A O 1
ATOM 1508 N N . SER A 1 187 ? 5.400 14.339 -5.765 1.00 84.62 187 SER A N 1
ATOM 1509 C CA . SER A 1 187 ? 5.529 14.044 -4.339 1.00 84.62 187 SER A CA 1
ATOM 1510 C C . SER A 1 187 ? 5.448 12.555 -4.007 1.00 84.62 187 SER A C 1
ATOM 1512 O O . SER A 1 187 ? 5.819 12.170 -2.907 1.00 84.62 187 SER A O 1
ATOM 1514 N N . SER A 1 188 ? 4.966 11.703 -4.918 1.00 87.19 188 SER A N 1
ATOM 1515 C CA . SER A 1 188 ? 4.821 10.275 -4.655 1.00 87.19 188 SER A CA 1
ATOM 1516 C C . SER A 1 188 ? 6.113 9.538 -4.986 1.00 87.19 188 SER A C 1
ATOM 1518 O O . SER A 1 188 ? 6.479 9.363 -6.149 1.00 87.19 188 SER A O 1
ATOM 1520 N N . CYS A 1 189 ? 6.804 9.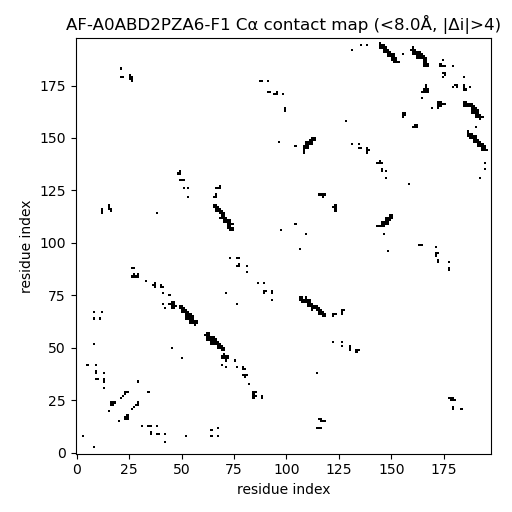092 -3.943 1.00 88.81 189 CYS A N 1
ATOM 1521 C CA . CYS A 1 189 ? 8.099 8.447 -4.063 1.00 88.81 189 CYS A CA 1
ATOM 1522 C C . CYS A 1 189 ? 8.018 6.972 -3.680 1.00 88.81 189 CYS A C 1
ATOM 1524 O O . CYS A 1 189 ? 7.375 6.589 -2.697 1.00 88.81 189 CYS A O 1
ATOM 1526 N N . LEU A 1 190 ? 8.708 6.140 -4.456 1.00 91.19 190 LEU A N 1
ATOM 1527 C CA . LEU A 1 190 ? 8.902 4.734 -4.162 1.00 91.19 190 LEU A CA 1
ATOM 1528 C C . LEU A 1 190 ? 10.165 4.559 -3.327 1.00 91.19 190 LEU A C 1
ATOM 1530 O O . LEU A 1 190 ? 11.269 4.938 -3.725 1.00 91.19 190 LEU A O 1
ATOM 1534 N N . TYR A 1 191 ? 9.996 3.902 -2.192 1.00 92.25 191 TYR A N 1
ATOM 1535 C CA . TYR A 1 191 ? 11.065 3.550 -1.282 1.00 92.25 191 TYR A CA 1
ATOM 1536 C C . TYR A 1 191 ? 11.200 2.036 -1.175 1.00 92.25 191 TYR A C 1
ATOM 1538 O O . TYR A 1 191 ? 10.211 1.302 -1.227 1.00 92.25 191 TYR A O 1
ATOM 1546 N N . LEU A 1 192 ? 12.433 1.581 -0.977 1.00 91.81 192 LEU A N 1
ATOM 1547 C CA . LEU A 1 192 ? 12.780 0.181 -0.781 1.00 91.81 192 LEU A CA 1
ATOM 1548 C C . LEU A 1 192 ? 13.558 0.018 0.517 1.00 91.81 192 LEU A C 1
ATOM 1550 O O . LEU A 1 192 ? 14.585 0.661 0.725 1.00 91.81 192 LEU A O 1
ATOM 1554 N N . TRP A 1 193 ? 13.108 -0.902 1.351 1.00 91.06 193 TRP A N 1
ATOM 1555 C CA . TRP A 1 193 ? 13.870 -1.404 2.480 1.00 91.06 193 TRP A CA 1
ATOM 1556 C C . TRP A 1 193 ? 14.348 -2.829 2.201 1.00 91.06 193 TRP A C 1
ATOM 1558 O O . TRP A 1 193 ? 13.646 -3.615 1.561 1.00 91.06 193 TRP A O 1
ATOM 1568 N N . ALA A 1 194 ? 15.546 -3.160 2.679 1.00 84.44 194 ALA A N 1
ATOM 1569 C CA . ALA A 1 194 ? 16.163 -4.469 2.515 1.00 84.44 194 ALA A CA 1
ATOM 1570 C C . ALA A 1 194 ? 16.894 -4.881 3.797 1.00 84.44 194 ALA A C 1
ATOM 1572 O O . ALA A 1 194 ? 17.596 -4.079 4.415 1.00 84.44 194 ALA A O 1
ATOM 1573 N N . THR A 1 195 ? 16.804 -6.155 4.173 1.00 72.06 195 THR A N 1
ATOM 1574 C CA . THR A 1 195 ? 17.677 -6.723 5.209 1.00 72.06 195 THR A CA 1
ATOM 1575 C C . THR A 1 195 ? 19.097 -6.887 4.680 1.00 72.06 195 THR A C 1
ATOM 1577 O O . THR A 1 195 ? 19.267 -7.574 3.686 1.00 72.06 195 THR A O 1
ATOM 1580 N N . GLY A 1 196 ? 20.126 -6.344 5.335 1.00 57.34 196 GLY A N 1
ATOM 1581 C CA . GLY A 1 196 ? 21.525 -6.706 5.035 1.00 57.34 196 GLY A CA 1
ATOM 1582 C C . GLY A 1 196 ? 22.341 -5.715 4.200 1.00 57.34 196 GLY A C 1
ATOM 1583 O O . GLY A 1 196 ? 23.369 -6.104 3.660 1.00 57.34 196 GLY A O 1
ATOM 1584 N N . THR A 1 197 ? 21.938 -4.447 4.110 1.00 44.62 197 THR A N 1
ATOM 1585 C CA . THR A 1 197 ? 22.835 -3.369 3.660 1.00 44.62 197 THR A CA 1
ATOM 1586 C C . THR A 1 197 ? 23.483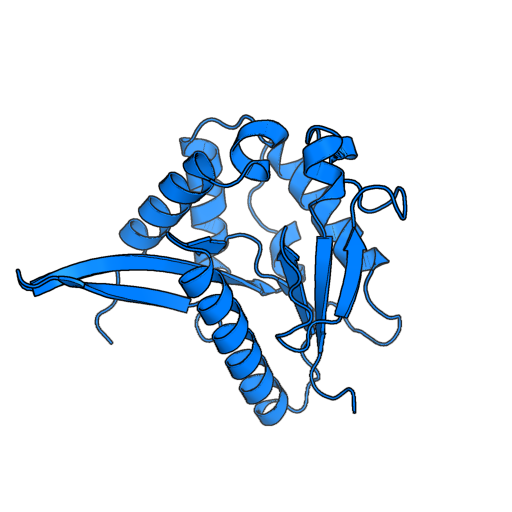 -2.691 4.867 1.00 44.62 197 THR A C 1
ATOM 1588 O O . THR A 1 197 ? 22.935 -1.733 5.414 1.00 44.62 197 THR A O 1
ATOM 1591 N N . THR A 1 198 ? 24.624 -3.228 5.296 1.00 36.00 198 THR A N 1
ATOM 1592 C CA . THR A 1 198 ? 25.736 -2.429 5.836 1.00 36.00 198 THR A CA 1
ATOM 1593 C C . THR A 1 198 ? 26.780 -2.304 4.749 1.00 36.00 198 THR A C 1
ATOM 1595 O O . THR A 1 198 ? 27.071 -3.365 4.149 1.00 36.00 198 THR A O 1
#

Foldseek 3Di:
DPPPDPVLVLVVLLVQCCVPPLCVPFQQVDDSVLVSQLVSQLSVQFDPLLKDWDWDQDPVRDIDTQKTWTKHQLVCLQVTDAPDLRNVVSVLVSQVCVVLDDPPDDSSQEMEGPSIGGNDPVVSLVSVLVSLVSSLVVCVVVVHKHKYKYKDLDDNVVSVWDWRDAAPPDPSRFCVVSGRPSVVRRSTTITMHIPDDD

Organism: NCBI:txid1844966